Protein AF-A0A444RZ49-F1 (afdb_monomer_lite)

Sequence (185 aa):
MADQPVPEDQKVDKVTRWLPDEVINVDWVPTDVAIPRRHAFRPLRVQTFDTSPKCKMKFSGIVTRSESAVPPDHPVEPCPAPETNDDGAKLLRRINATTFVDYDVLFGSIVDDHCEATRDHDTGRELWQTVLSSTKAALAYIGEEGIFSRGAWSGWKFLDWAKELDRDAGMYGLVILGIAGLDGT

Radius of gyration: 20.12 Å; chains: 1; bounding box: 55×50×52 Å

InterPro domains:
  IPR012341 Six-hairpin glycosidase-like superfamily [G3DSA:1.50.10.10] (65-178)
  IPR049164 Glycosyl hydrolase family 78 alpha-rhamnosidase, N-terminal domain [PF21104] (17-64)

Secondary structure (DSSP, 8-state):
-PPPPPPGGG---GGGGTS--------SSS------S---------------TT--------------SS-TTS-PPPP-------HHHHHHHHH-TT--HHHHHHHHHHHHHHHHHH--HHHHHHHHHHHHHHHHHHHTTB-TTS-B-TTS--PPP-S-S-TT---HHHHHHHHHHHHHTT---

Structure (mmCIF, N/CA/C/O backbone):
data_AF-A0A444RZ49-F1
#
_entry.id   AF-A0A444RZ49-F1
#
loop_
_atom_site.group_PDB
_atom_site.id
_atom_site.type_symbol
_atom_site.label_atom_id
_atom_site.label_alt_id
_atom_site.label_comp_id
_atom_site.label_asym_id
_atom_site.label_entity_id
_atom_site.label_seq_id
_atom_site.pdbx_PDB_ins_code
_atom_site.Cartn_x
_atom_site.Cartn_y
_atom_site.Cartn_z
_atom_site.occupancy
_atom_site.B_iso_or_equiv
_atom_site.auth_seq_id
_atom_site.auth_comp_id
_atom_site.auth_asym_id
_atom_site.auth_atom_id
_atom_site.pdbx_PDB_model_num
ATOM 1 N N . MET A 1 1 ? -29.041 -34.909 -9.040 1.00 35.41 1 MET A N 1
ATOM 2 C CA . MET A 1 1 ? -28.963 -34.578 -7.603 1.00 35.41 1 MET A CA 1
ATOM 3 C C . MET A 1 1 ? -28.620 -33.103 -7.550 1.00 35.41 1 MET A C 1
ATOM 5 O O . MET A 1 1 ? -27.563 -32.754 -8.051 1.00 35.41 1 MET A O 1
ATOM 9 N N . ALA A 1 2 ? -29.566 -32.247 -7.159 1.00 34.88 2 ALA A N 1
ATOM 10 C CA . ALA A 1 2 ? -29.339 -30.804 -7.132 1.00 34.88 2 ALA A CA 1
ATOM 11 C C . ALA A 1 2 ? -28.335 -30.480 -6.021 1.00 34.88 2 ALA A C 1
ATOM 13 O O . ALA A 1 2 ? -28.505 -30.948 -4.895 1.00 34.88 2 ALA A O 1
ATOM 14 N N . ASP A 1 3 ? -27.293 -29.738 -6.379 1.00 42.69 3 ASP A N 1
ATOM 15 C CA . ASP A 1 3 ? -26.268 -29.252 -5.463 1.00 42.69 3 ASP A CA 1
ATOM 16 C C . ASP A 1 3 ? -26.945 -28.321 -4.447 1.00 42.69 3 ASP A C 1
ATOM 18 O O . ASP A 1 3 ? -27.618 -27.358 -4.824 1.00 42.69 3 ASP A O 1
ATOM 22 N N . GLN A 1 4 ? -26.880 -28.670 -3.164 1.00 40.47 4 GLN A N 1
ATOM 23 C CA . GLN A 1 4 ? -27.448 -27.846 -2.098 1.00 40.47 4 GLN A CA 1
ATOM 24 C C . GLN A 1 4 ? -26.550 -26.611 -1.913 1.00 40.47 4 GLN A C 1
ATOM 26 O O . GLN A 1 4 ? -25.327 -26.759 -1.917 1.00 40.47 4 GLN A O 1
ATOM 31 N N . PRO A 1 5 ? -27.110 -25.400 -1.742 1.00 47.22 5 PRO A N 1
ATOM 32 C CA . PRO A 1 5 ? -26.301 -24.214 -1.492 1.00 47.22 5 PRO A CA 1
ATOM 33 C C . PRO A 1 5 ? -25.535 -24.367 -0.171 1.00 47.22 5 PRO A C 1
ATOM 35 O O . PRO A 1 5 ? -26.098 -24.770 0.846 1.00 47.22 5 PRO A O 1
ATOM 38 N N . VAL A 1 6 ? -24.238 -24.058 -0.206 1.00 49.84 6 VAL A N 1
ATOM 39 C CA . VAL A 1 6 ? -23.352 -24.111 0.963 1.00 49.84 6 VAL A CA 1
ATOM 40 C C . VAL A 1 6 ? -23.828 -23.091 2.016 1.00 49.84 6 VAL A C 1
ATOM 42 O O . VAL A 1 6 ? -24.109 -21.948 1.638 1.00 49.84 6 VAL A O 1
ATOM 45 N N . PRO A 1 7 ? -23.918 -23.474 3.306 1.00 43.19 7 PRO A N 1
ATOM 46 C CA . PRO A 1 7 ? -24.292 -22.585 4.408 1.00 43.19 7 PRO A CA 1
ATOM 47 C C . PRO A 1 7 ? -23.442 -21.305 4.473 1.00 43.19 7 PRO A C 1
ATOM 49 O O . PRO A 1 7 ? -22.248 -21.314 4.169 1.00 43.19 7 PRO A O 1
ATOM 52 N N . GLU A 1 8 ? -24.066 -20.187 4.845 1.00 48.19 8 GLU A N 1
ATOM 53 C CA . GLU A 1 8 ? -23.482 -18.836 4.805 1.00 48.19 8 GLU A CA 1
ATOM 54 C C . GLU A 1 8 ? -22.283 -18.661 5.756 1.00 48.19 8 GLU A C 1
ATOM 56 O O . GLU A 1 8 ? -21.346 -17.933 5.445 1.00 48.19 8 GLU A O 1
ATOM 61 N N . ASP A 1 9 ? -22.259 -19.424 6.847 1.00 43.94 9 ASP A N 1
ATOM 62 C CA . ASP A 1 9 ? -21.173 -19.555 7.827 1.00 43.94 9 ASP A CA 1
ATOM 63 C C . ASP A 1 9 ? -19.972 -20.373 7.319 1.00 43.94 9 ASP A C 1
ATOM 65 O O . ASP A 1 9 ? -18.889 -20.329 7.905 1.00 43.94 9 ASP A O 1
ATOM 69 N N . GLN A 1 10 ? -20.146 -21.107 6.217 1.00 39.94 10 GLN A N 1
ATOM 70 C CA . GLN A 1 10 ? -19.125 -21.960 5.607 1.00 39.94 10 GLN A CA 1
ATOM 71 C C . GLN A 1 10 ? -18.593 -21.406 4.279 1.00 39.94 10 GLN A C 1
ATOM 73 O O . GLN A 1 10 ? -17.711 -22.011 3.655 1.00 39.94 10 GLN A O 1
ATOM 78 N N . LYS A 1 11 ? -19.048 -20.213 3.869 1.00 42.38 11 LYS A N 1
ATOM 79 C CA . LYS A 1 11 ? -18.301 -19.373 2.933 1.00 42.38 11 LYS A CA 1
ATOM 80 C C . LYS A 1 11 ? -17.038 -18.906 3.652 1.00 42.38 11 LYS A C 1
ATOM 82 O O . LYS A 1 11 ? -16.981 -17.812 4.196 1.00 42.38 11 LYS A O 1
ATOM 87 N N . VAL A 1 12 ? -16.007 -19.751 3.664 1.00 43.25 12 VAL A N 1
ATOM 88 C CA . VAL A 1 12 ? -14.642 -19.266 3.873 1.00 43.25 12 VAL A CA 1
ATOM 89 C C . VAL A 1 12 ? -14.404 -18.293 2.737 1.00 43.25 12 VAL A C 1
ATOM 91 O O . VAL A 1 12 ? -14.215 -18.687 1.582 1.00 43.25 12 VAL A O 1
ATOM 94 N N . ASP A 1 13 ? -14.556 -17.024 3.070 1.00 45.03 13 ASP A N 1
ATOM 95 C CA . ASP A 1 13 ? -14.628 -15.948 2.117 1.00 45.03 13 ASP A CA 1
ATOM 96 C C . ASP A 1 13 ? -13.311 -15.951 1.344 1.00 45.03 13 ASP A C 1
ATOM 98 O O . ASP A 1 13 ? -12.237 -15.695 1.902 1.00 45.03 13 ASP A O 1
ATOM 102 N N . LYS A 1 14 ? -13.365 -16.301 0.050 1.00 40.19 14 LYS A N 1
ATOM 103 C CA . LYS A 1 14 ? -12.188 -16.296 -0.844 1.00 40.19 14 LYS A CA 1
ATOM 104 C C . LYS A 1 14 ? -11.482 -14.923 -0.836 1.00 40.19 14 LYS A C 1
ATOM 106 O O . LYS A 1 14 ? -10.315 -14.825 -1.210 1.00 40.19 14 LYS A O 1
ATOM 111 N N . VAL A 1 15 ? -12.201 -13.907 -0.352 1.00 44.72 15 VAL A N 1
ATOM 112 C CA . VAL A 1 15 ? -11.831 -12.542 0.034 1.00 44.72 15 VAL A CA 1
ATOM 113 C C . VAL A 1 15 ? -10.585 -12.461 0.932 1.00 44.72 15 VAL A C 1
ATOM 115 O O . VAL A 1 15 ? -9.667 -11.696 0.638 1.00 44.72 15 VAL A O 1
ATOM 118 N N . THR A 1 16 ? -10.482 -13.302 1.966 1.00 49.12 16 THR A N 1
ATOM 119 C CA . THR A 1 16 ? -9.465 -13.180 3.041 1.00 49.12 16 THR A CA 1
ATOM 120 C C . THR A 1 16 ? -8.023 -13.491 2.615 1.00 49.12 16 THR A C 1
ATOM 122 O O . THR A 1 16 ? -7.077 -13.270 3.378 1.00 49.12 16 THR A O 1
ATOM 125 N N . ARG A 1 17 ? -7.816 -14.010 1.396 1.00 51.81 17 ARG A N 1
ATOM 126 C CA . ARG A 1 17 ? -6.470 -14.267 0.856 1.00 51.81 17 ARG A CA 1
ATOM 127 C C . ARG A 1 17 ? -5.814 -13.008 0.285 1.00 51.81 17 ARG A C 1
ATOM 129 O O . ARG A 1 17 ? -4.590 -12.909 0.337 1.00 51.81 17 ARG A O 1
ATOM 136 N N . TRP A 1 18 ? -6.612 -12.094 -0.265 1.00 55.78 18 TRP A N 1
ATOM 137 C CA . TRP A 1 18 ? -6.133 -10.918 -0.999 1.00 55.78 18 TRP A CA 1
ATOM 138 C C . TRP A 1 18 ? -5.941 -9.714 -0.078 1.00 55.78 18 TRP A C 1
ATOM 140 O O . TRP A 1 18 ? -4.913 -9.040 -0.151 1.00 55.78 18 TRP A O 1
ATOM 150 N N . LEU A 1 19 ? -6.896 -9.512 0.833 1.00 71.06 19 LEU A N 1
ATOM 151 C CA . LEU A 1 19 ? -6.883 -8.483 1.866 1.00 71.06 19 LEU A CA 1
ATOM 152 C C . LEU A 1 19 ? -7.164 -9.164 3.211 1.00 71.06 19 LEU A C 1
ATOM 154 O O . LEU A 1 19 ? -8.306 -9.527 3.488 1.00 71.06 19 LEU A O 1
ATOM 158 N N . PRO A 1 20 ? -6.131 -9.438 4.022 1.00 72.75 20 PRO A N 1
ATOM 159 C CA . PRO A 1 20 ? -6.340 -10.043 5.327 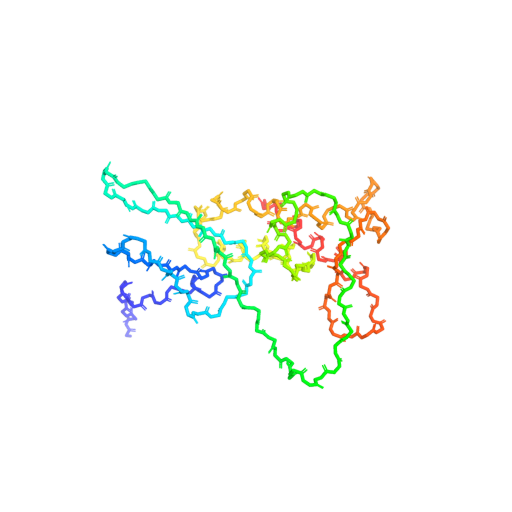1.00 72.75 20 PRO A CA 1
ATOM 160 C C . PRO A 1 20 ? -6.977 -9.016 6.270 1.00 72.75 20 PRO A C 1
ATOM 162 O O . PRO A 1 20 ? -6.347 -8.011 6.590 1.00 72.75 20 PRO A O 1
ATOM 165 N N . ASP A 1 21 ? -8.198 -9.300 6.714 1.00 77.00 21 ASP A N 1
ATOM 166 C CA . ASP A 1 21 ? -8.923 -8.533 7.728 1.00 77.00 21 ASP A CA 1
ATOM 167 C C . ASP A 1 21 ? -8.928 -9.289 9.068 1.00 77.00 21 ASP A C 1
ATOM 169 O O . ASP A 1 21 ? -9.006 -10.523 9.093 1.00 77.00 21 ASP A O 1
ATOM 173 N N . GLU A 1 22 ? -8.802 -8.562 10.178 1.00 79.12 22 GLU A N 1
ATOM 174 C CA . GLU A 1 22 ? -8.762 -9.127 11.529 1.00 79.12 22 GLU A CA 1
ATOM 175 C C . GLU A 1 22 ? -9.376 -8.164 12.553 1.00 79.12 22 GLU A C 1
ATOM 177 O O . GLU A 1 22 ? -8.950 -7.016 12.699 1.00 79.12 22 GLU A O 1
ATOM 182 N N . VAL A 1 23 ? -10.354 -8.661 13.316 1.00 85.06 23 VAL A N 1
ATOM 183 C CA . VAL A 1 23 ? -11.006 -7.917 14.401 1.00 85.06 23 VAL A CA 1
ATOM 184 C C . VAL A 1 23 ? -10.461 -8.393 15.744 1.00 85.06 23 VAL A C 1
ATOM 186 O O . VAL A 1 23 ? -10.572 -9.570 16.087 1.00 85.06 23 VAL A O 1
ATOM 189 N N . ILE A 1 24 ? -9.910 -7.465 16.530 1.00 86.31 24 ILE A N 1
ATOM 190 C CA . ILE A 1 24 ? -9.364 -7.741 17.863 1.00 86.31 24 ILE A CA 1
ATOM 191 C C . ILE A 1 24 ? -10.182 -6.987 18.909 1.00 86.31 24 ILE A C 1
ATOM 193 O O . ILE A 1 24 ? -10.254 -5.758 18.888 1.00 86.31 24 ILE A O 1
ATOM 197 N N . ASN A 1 25 ? -10.755 -7.728 19.858 1.00 89.06 25 ASN A N 1
ATOM 198 C CA . ASN A 1 25 ? -11.446 -7.156 21.010 1.00 89.06 25 ASN A CA 1
ATOM 199 C C . ASN A 1 25 ? -10.455 -6.923 22.154 1.00 89.06 25 ASN A C 1
ATOM 201 O O . ASN A 1 25 ? -9.698 -7.822 22.524 1.00 89.06 25 ASN A O 1
ATOM 205 N N . VAL A 1 26 ? -10.462 -5.712 22.712 1.00 86.69 26 VAL A N 1
ATOM 206 C CA . VAL A 1 26 ? -9.565 -5.303 23.799 1.00 86.69 26 VAL A CA 1
ATOM 207 C C . VAL A 1 26 ? -10.400 -4.903 25.008 1.00 86.69 26 VAL A C 1
ATOM 209 O O . VAL A 1 26 ? -11.016 -3.840 25.019 1.00 86.69 26 VAL A O 1
ATOM 212 N N . ASP A 1 27 ? -10.387 -5.745 26.038 1.00 86.19 27 ASP A N 1
ATOM 213 C CA . ASP A 1 27 ? -11.175 -5.519 27.257 1.00 86.19 27 ASP A CA 1
ATOM 214 C C . ASP A 1 27 ? -10.476 -4.588 28.259 1.00 86.19 27 ASP A C 1
ATOM 216 O O . ASP A 1 27 ? -11.125 -3.902 29.050 1.00 86.19 27 ASP A O 1
ATOM 220 N N . TRP A 1 28 ? -9.140 -4.547 28.230 1.00 83.38 28 TRP A N 1
ATOM 221 C CA . TRP A 1 28 ? -8.322 -3.829 29.206 1.00 83.38 28 TRP A CA 1
ATOM 222 C C . TRP A 1 28 ? -7.364 -2.868 28.504 1.00 83.38 28 TRP A C 1
ATOM 224 O O . TRP A 1 28 ? -6.724 -3.216 27.518 1.00 83.38 28 TRP A O 1
ATOM 234 N N . VAL A 1 29 ? -7.251 -1.643 29.022 1.00 83.06 29 VAL A N 1
ATOM 235 C CA . VAL A 1 29 ? -6.338 -0.613 28.506 1.00 83.06 29 VAL A CA 1
ATOM 236 C C . VAL A 1 29 ? -5.528 0.013 29.650 1.00 83.06 29 VAL A C 1
ATOM 238 O O . VAL A 1 29 ? -6.090 0.224 30.728 1.00 83.06 29 VAL A O 1
ATOM 241 N N . PRO A 1 30 ? -4.239 0.362 29.446 1.00 87.69 30 PRO A N 1
ATOM 242 C CA . PRO A 1 30 ? -3.426 0.131 28.244 1.00 87.69 30 PRO A CA 1
ATOM 243 C C . PRO A 1 30 ? -3.037 -1.349 28.079 1.00 87.69 30 PRO A C 1
ATOM 245 O O . PRO A 1 30 ? -2.853 -2.061 29.062 1.00 87.69 30 PRO A O 1
ATOM 248 N N . THR A 1 31 ? -2.926 -1.823 26.837 1.00 87.62 31 THR A N 1
ATOM 249 C CA . THR A 1 31 ? -2.500 -3.195 26.507 1.00 87.62 31 THR A CA 1
ATOM 250 C C . THR A 1 31 ? -1.793 -3.206 25.157 1.00 87.62 31 THR A C 1
ATOM 252 O O . THR A 1 31 ? -2.180 -2.469 24.249 1.00 87.62 31 THR A O 1
ATOM 255 N N . ASP A 1 32 ? -0.766 -4.045 25.041 1.00 88.81 32 ASP A N 1
ATOM 256 C CA . ASP A 1 32 ? -0.080 -4.300 23.780 1.00 88.81 32 ASP A CA 1
ATOM 257 C C . ASP A 1 32 ? -0.887 -5.298 22.948 1.00 88.81 32 ASP A C 1
ATOM 259 O O . ASP A 1 32 ? -1.222 -6.391 23.407 1.00 88.81 32 ASP A O 1
ATOM 263 N N . VAL A 1 33 ? -1.193 -4.918 21.709 1.00 86.38 33 VAL A N 1
ATOM 264 C CA . VAL A 1 33 ? -1.919 -5.765 20.760 1.00 86.38 33 VAL A CA 1
ATOM 265 C C . VAL A 1 33 ? -0.924 -6.340 19.762 1.00 86.38 33 VAL A C 1
ATOM 267 O O . VAL A 1 33 ? -0.247 -5.597 19.052 1.00 86.38 33 VAL A O 1
ATOM 270 N N . ALA A 1 34 ? -0.839 -7.668 19.710 1.00 85.75 34 ALA A N 1
ATOM 271 C CA . ALA A 1 34 ? -0.011 -8.388 18.754 1.00 85.75 34 ALA A CA 1
ATOM 272 C C . ALA A 1 34 ? -0.895 -9.076 17.713 1.00 85.75 34 ALA A C 1
ATOM 274 O O . ALA A 1 34 ? -1.823 -9.795 18.070 1.00 85.75 34 ALA A O 1
ATOM 275 N N . ILE A 1 35 ? -0.562 -8.884 16.437 1.00 84.44 35 ILE A N 1
ATOM 276 C CA . ILE A 1 35 ? -1.182 -9.587 15.313 1.00 84.44 35 ILE A CA 1
ATOM 277 C C . ILE A 1 35 ? -0.249 -10.756 14.958 1.00 84.44 35 ILE A C 1
ATOM 279 O O . ILE A 1 35 ? 0.835 -10.517 14.418 1.00 84.44 35 ILE A O 1
ATOM 283 N N . PRO A 1 36 ? -0.579 -12.011 15.327 1.00 76.75 36 PRO A N 1
ATOM 284 C CA . PRO A 1 36 ? 0.356 -13.136 15.232 1.00 76.75 36 PRO A CA 1
ATOM 285 C C . PRO A 1 36 ? 0.528 -13.649 13.799 1.00 76.75 36 PRO A C 1
ATOM 287 O O . PRO A 1 36 ? 1.490 -14.360 13.495 1.00 76.75 36 PRO A O 1
ATOM 290 N N . ARG A 1 37 ? -0.414 -13.323 12.911 1.00 75.69 37 ARG A N 1
ATOM 291 C CA . ARG A 1 37 ? -0.373 -13.719 11.509 1.00 75.69 37 ARG A CA 1
ATOM 292 C C . ARG A 1 37 ? 0.716 -12.936 10.767 1.00 75.69 37 ARG A C 1
ATOM 294 O O . ARG A 1 37 ? 0.949 -11.757 11.007 1.00 75.69 37 ARG A O 1
ATOM 301 N N . ARG A 1 38 ? 1.390 -13.597 9.819 1.00 74.56 38 ARG A N 1
ATOM 302 C CA . ARG A 1 38 ? 2.302 -12.923 8.884 1.00 74.56 38 ARG A CA 1
ATOM 303 C C . ARG A 1 38 ? 1.493 -12.192 7.814 1.00 74.56 38 ARG A C 1
ATOM 305 O O . ARG A 1 38 ? 0.686 -12.813 7.123 1.00 74.56 38 ARG A O 1
ATOM 312 N N . HIS A 1 39 ? 1.764 -10.903 7.644 1.00 72.00 39 HIS A N 1
ATOM 313 C CA . HIS A 1 39 ? 1.172 -10.073 6.599 1.00 72.00 39 HIS A CA 1
ATOM 314 C C . HIS A 1 39 ? 2.254 -9.634 5.615 1.00 72.00 39 HIS A C 1
ATOM 316 O O . HIS A 1 39 ? 3.349 -9.245 6.020 1.00 72.00 39 HIS A O 1
ATOM 322 N N . ALA A 1 40 ? 1.945 -9.684 4.318 1.00 62.62 40 ALA A N 1
ATOM 323 C CA . ALA A 1 40 ? 2.720 -8.940 3.336 1.00 62.62 40 ALA A CA 1
ATOM 324 C C . ALA A 1 40 ? 2.440 -7.458 3.602 1.00 62.62 40 ALA A C 1
ATOM 326 O O . ALA A 1 40 ? 1.287 -7.038 3.521 1.00 62.62 40 ALA A O 1
ATOM 327 N N . PHE A 1 41 ? 3.460 -6.704 4.015 1.00 54.75 41 PHE A N 1
ATOM 328 C CA . PHE A 1 41 ? 3.284 -5.323 4.454 1.00 54.75 41 PHE A CA 1
ATOM 329 C C . PHE A 1 41 ? 2.869 -4.456 3.262 1.00 54.75 41 PHE A C 1
ATOM 331 O O . PHE A 1 41 ? 3.681 -4.094 2.419 1.00 54.75 41 PHE A O 1
ATOM 338 N N . ARG A 1 42 ? 1.568 -4.202 3.172 1.00 64.75 42 ARG A N 1
ATOM 339 C CA . ARG A 1 42 ? 0.912 -3.256 2.268 1.00 64.75 42 ARG A CA 1
ATOM 340 C C . ARG A 1 42 ? -0.055 -2.416 3.126 1.00 64.75 42 ARG A C 1
ATOM 342 O O . ARG A 1 42 ? -0.003 -2.570 4.349 1.00 64.75 42 ARG A O 1
ATOM 349 N N . PRO A 1 43 ? -0.865 -1.487 2.586 1.00 64.56 43 PRO A N 1
ATOM 350 C CA . PRO A 1 43 ? -1.450 -0.430 3.405 1.00 64.56 43 PRO A CA 1
ATOM 351 C C . PRO A 1 43 ? -2.264 -1.014 4.569 1.00 64.56 43 PRO A C 1
ATOM 353 O O . PRO A 1 43 ? -3.214 -1.765 4.364 1.00 64.56 43 PRO A O 1
ATOM 356 N N . LEU A 1 44 ? -1.857 -0.680 5.799 1.00 72.31 44 LEU A N 1
ATOM 357 C CA . LEU A 1 44 ? -2.541 -1.083 7.023 1.00 72.31 44 LEU A CA 1
ATOM 358 C C . LEU A 1 44 ? -3.620 -0.053 7.340 1.00 72.31 44 LEU A C 1
ATOM 360 O O . LEU A 1 44 ? -3.318 1.122 7.564 1.00 72.31 44 LEU A O 1
ATOM 364 N N . ARG A 1 45 ? -4.866 -0.508 7.431 1.00 74.75 45 ARG A N 1
ATOM 365 C CA . ARG A 1 45 ? -5.966 0.285 7.967 1.00 74.75 45 ARG A CA 1
ATOM 366 C C . ARG A 1 45 ? -6.340 -0.240 9.344 1.00 74.75 45 ARG A C 1
ATOM 368 O O . ARG A 1 45 ? -6.571 -1.428 9.516 1.00 74.75 45 ARG A O 1
ATOM 375 N N . VAL A 1 46 ? -6.426 0.666 10.313 1.00 79.62 46 VAL A N 1
ATOM 376 C CA . VAL A 1 46 ? -6.936 0.367 11.653 1.00 79.62 46 VAL A CA 1
ATOM 377 C C . VAL A 1 46 ? -8.237 1.130 11.828 1.00 79.62 46 VAL A C 1
ATOM 379 O O . VAL A 1 46 ? -8.256 2.355 11.698 1.00 79.62 46 VAL A O 1
ATOM 382 N N . GLN A 1 47 ? -9.318 0.409 12.108 1.00 77.38 47 GLN A N 1
ATOM 383 C CA . GLN A 1 47 ? -10.633 0.987 12.346 1.00 77.38 47 GLN A CA 1
ATOM 384 C C . GLN A 1 47 ? -11.114 0.616 13.743 1.00 77.38 47 GLN A C 1
ATOM 386 O O . GLN A 1 47 ? -11.049 -0.536 14.159 1.00 77.38 47 GLN A O 1
ATOM 391 N N . THR A 1 48 ? -11.603 1.612 14.473 1.00 82.69 48 THR A N 1
ATOM 392 C CA . THR A 1 48 ? -12.241 1.399 15.769 1.00 82.69 48 THR A CA 1
ATOM 393 C C . THR A 1 48 ? -13.744 1.260 15.554 1.00 82.69 48 THR A C 1
ATOM 395 O O . THR A 1 48 ? -14.377 2.203 15.085 1.00 82.69 48 THR A O 1
ATOM 398 N N . PHE A 1 49 ? -14.302 0.094 15.878 1.00 82.62 49 PHE A N 1
ATOM 399 C CA . PHE A 1 49 ? -15.735 -0.177 15.721 1.00 82.62 49 PHE A CA 1
ATOM 400 C C . PHE A 1 49 ? -16.569 0.370 16.879 1.00 82.62 49 PHE A C 1
ATOM 402 O O . PHE A 1 49 ? -17.614 0.971 16.646 1.00 82.62 49 PHE A O 1
ATOM 409 N N . ASP A 1 50 ? -16.099 0.193 18.114 1.00 78.75 50 ASP A N 1
ATOM 410 C CA . ASP A 1 50 ? -16.779 0.693 19.303 1.00 78.75 50 ASP A CA 1
ATOM 411 C C . ASP A 1 50 ? -15.770 1.053 20.401 1.00 78.75 50 ASP A C 1
ATOM 413 O O . ASP A 1 50 ? -14.688 0.468 20.504 1.00 78.75 50 ASP A O 1
ATOM 417 N N . THR A 1 51 ? -16.124 2.043 21.214 1.00 83.31 51 THR A N 1
ATOM 418 C CA . THR A 1 51 ? -15.353 2.467 22.384 1.00 83.31 51 THR A CA 1
ATOM 419 C C . THR A 1 51 ? -16.300 2.864 23.499 1.00 83.31 51 THR A C 1
ATOM 421 O O . THR A 1 51 ? -17.315 3.514 23.261 1.00 83.31 51 THR A O 1
ATOM 424 N N . SER A 1 52 ? -15.919 2.580 24.745 1.00 80.06 52 SER A N 1
ATOM 425 C CA . SER A 1 52 ? -16.622 3.141 25.901 1.00 80.06 52 SER A CA 1
ATOM 426 C C . SER A 1 52 ? -16.721 4.674 25.783 1.00 80.06 52 SER A C 1
ATOM 428 O O . SER A 1 52 ? -15.700 5.311 25.513 1.00 80.06 52 SER A O 1
ATOM 430 N N . PRO A 1 53 ? -17.874 5.306 26.092 1.00 76.12 53 PRO A N 1
ATOM 431 C CA . PRO A 1 53 ? -18.058 6.761 25.986 1.00 76.12 53 PRO A CA 1
ATOM 432 C C . PRO A 1 53 ? -17.051 7.604 26.785 1.00 76.12 53 PRO A C 1
ATOM 434 O O . PRO A 1 53 ? -16.918 8.807 26.565 1.00 76.12 53 PRO A O 1
ATOM 437 N N . LYS A 1 54 ? -16.361 6.989 27.754 1.00 78.12 54 LYS A N 1
ATOM 438 C CA . LYS A 1 54 ? -15.349 7.635 28.602 1.00 78.12 54 LYS A CA 1
ATOM 439 C C . LYS A 1 54 ? -13.914 7.402 28.122 1.00 78.12 54 LYS A C 1
ATOM 441 O O . LYS A 1 54 ? -12.997 8.005 28.676 1.00 78.12 54 LYS A O 1
ATOM 446 N N . CYS A 1 55 ? -13.702 6.533 27.137 1.00 71.06 55 CYS A N 1
ATOM 447 C CA . CYS A 1 55 ? -12.381 6.143 26.668 1.00 71.06 55 CYS A CA 1
ATOM 448 C C . CYS A 1 55 ? -12.073 6.814 25.326 1.00 71.06 55 CYS A C 1
ATOM 450 O O . CYS A 1 55 ? -12.812 6.664 24.360 1.00 71.06 55 CYS A O 1
ATOM 452 N N . LYS A 1 56 ? -10.958 7.546 25.258 1.00 75.00 56 LYS A N 1
ATOM 453 C CA . LYS A 1 56 ? -10.380 8.008 23.992 1.00 75.00 56 LYS A CA 1
ATOM 454 C C . LYS A 1 56 ? -9.188 7.114 23.679 1.00 75.00 56 LYS A C 1
ATOM 456 O O . LYS A 1 56 ? -8.230 7.096 24.450 1.00 75.00 56 LYS A O 1
ATOM 461 N N . MET A 1 57 ? -9.252 6.371 22.578 1.00 77.75 57 MET A N 1
ATOM 462 C CA . MET A 1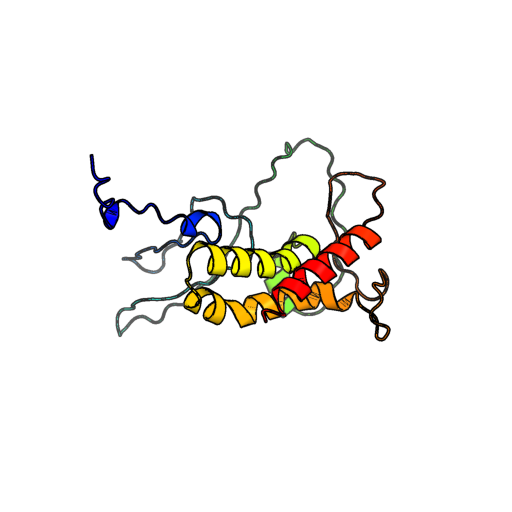 57 ? -8.154 5.499 22.166 1.00 77.75 57 MET A CA 1
ATOM 463 C C . MET A 1 57 ? -7.038 6.305 21.501 1.00 77.75 57 MET A C 1
ATOM 465 O O . MET A 1 57 ? -7.281 7.225 20.719 1.00 77.75 57 MET A O 1
ATOM 469 N N . LYS A 1 58 ? -5.796 5.934 21.805 1.00 83.25 58 LYS A N 1
ATOM 470 C CA . LYS A 1 58 ? -4.602 6.405 21.109 1.00 83.25 58 LYS A CA 1
ATOM 471 C C . LYS A 1 58 ? -3.699 5.206 20.879 1.00 83.25 58 LYS A C 1
ATOM 473 O O . LYS A 1 58 ? -3.386 4.487 21.822 1.00 83.25 58 LYS A O 1
ATOM 478 N N . PHE A 1 59 ? -3.244 5.039 19.646 1.00 83.31 59 PHE A N 1
ATOM 479 C CA . PHE A 1 59 ? -2.218 4.061 19.317 1.00 83.31 59 PHE A CA 1
ATOM 480 C C . PHE A 1 59 ? -0.838 4.691 19.512 1.00 83.31 59 PHE A C 1
ATOM 482 O O . PHE A 1 59 ? -0.594 5.838 19.127 1.00 83.31 59 PHE A O 1
ATOM 489 N N . SER A 1 60 ? 0.074 3.952 20.131 1.00 79.25 60 SER A N 1
ATOM 490 C CA . SER A 1 60 ? 1.465 4.362 20.312 1.00 79.25 60 SER A CA 1
ATOM 491 C C . SER A 1 60 ? 2.372 3.148 20.240 1.00 79.25 60 SER A C 1
ATOM 493 O O . SER A 1 60 ? 1.963 2.067 20.641 1.00 79.25 60 SER A O 1
ATOM 495 N N . GLY A 1 61 ? 3.603 3.331 19.759 1.00 79.00 61 GLY A N 1
ATOM 496 C CA . GLY A 1 61 ? 4.581 2.242 19.724 1.00 79.00 61 GLY A CA 1
ATOM 497 C C . GLY A 1 61 ? 4.258 1.147 18.707 1.00 79.00 61 GLY A C 1
ATOM 498 O O . GLY A 1 61 ? 4.625 0.002 18.929 1.00 79.00 61 GLY A O 1
ATOM 499 N N . ILE A 1 62 ? 3.590 1.483 17.596 1.00 81.62 62 ILE A N 1
ATOM 500 C CA . ILE A 1 62 ? 3.350 0.525 16.510 1.00 81.62 62 ILE A CA 1
ATOM 501 C C . ILE A 1 62 ? 4.706 0.072 15.960 1.00 81.62 62 ILE A C 1
ATOM 503 O O . ILE A 1 62 ? 5.506 0.890 15.495 1.00 81.62 62 ILE A O 1
ATOM 507 N N . VAL A 1 63 ? 4.959 -1.232 16.042 1.00 77.12 63 VAL A N 1
ATOM 508 C CA . VAL A 1 63 ? 6.181 -1.880 15.567 1.00 77.12 63 VAL A CA 1
ATOM 509 C C . VAL A 1 63 ? 5.829 -3.065 14.688 1.00 77.12 63 VAL A C 1
ATOM 511 O O . VAL A 1 63 ? 4.796 -3.708 14.861 1.00 77.12 63 VAL A O 1
ATOM 514 N N . THR A 1 64 ? 6.709 -3.360 13.744 1.00 73.31 64 THR A N 1
ATOM 515 C CA . THR A 1 64 ? 6.549 -4.454 12.794 1.00 73.31 64 THR A CA 1
ATOM 516 C C . THR A 1 64 ? 7.797 -5.318 12.861 1.00 73.31 64 THR A C 1
ATOM 518 O O . THR A 1 64 ? 8.913 -4.817 13.025 1.00 73.31 64 THR A O 1
ATOM 521 N N . ARG A 1 65 ? 7.619 -6.638 12.789 1.00 72.38 65 ARG A N 1
ATOM 522 C CA . ARG A 1 65 ? 8.736 -7.575 12.680 1.00 72.38 65 ARG A CA 1
ATOM 523 C C . ARG A 1 65 ? 8.836 -8.015 11.228 1.00 72.38 65 ARG A C 1
ATOM 525 O O . ARG A 1 65 ? 7.937 -8.684 10.730 1.00 72.38 65 ARG A O 1
ATOM 532 N N . SER A 1 66 ? 9.917 -7.620 10.564 1.00 67.88 66 SER A N 1
ATOM 533 C CA . SER A 1 66 ? 10.246 -8.156 9.246 1.00 67.88 66 SER A CA 1
ATOM 534 C C . SER A 1 66 ? 10.798 -9.571 9.407 1.00 67.88 66 SER A C 1
ATOM 536 O O . SER A 1 66 ? 11.675 -9.808 10.238 1.00 67.88 66 SER A O 1
ATOM 538 N N . GLU A 1 67 ? 10.266 -10.508 8.631 1.00 65.75 67 GLU A N 1
ATOM 539 C CA . GLU A 1 67 ? 10.694 -11.903 8.601 1.00 65.75 67 GLU A CA 1
ATOM 540 C C . GLU A 1 67 ? 11.281 -12.174 7.214 1.00 65.75 67 GLU A C 1
ATOM 542 O O . GLU A 1 67 ? 10.570 -12.114 6.211 1.00 65.75 67 GLU A O 1
ATOM 547 N N . SER A 1 68 ? 12.583 -12.453 7.152 1.00 62.75 68 SER A N 1
ATOM 548 C CA . SER A 1 68 ? 13.250 -12.826 5.905 1.00 62.75 68 SER A CA 1
ATOM 549 C C . SER A 1 68 ? 13.149 -14.333 5.683 1.00 62.75 68 SER A C 1
ATOM 551 O O . SER A 1 68 ? 13.300 -15.118 6.617 1.00 62.75 68 SER A O 1
ATOM 553 N N . ALA A 1 69 ? 12.933 -14.749 4.435 1.00 61.19 69 ALA A N 1
ATOM 554 C CA . ALA A 1 69 ? 13.094 -16.149 4.039 1.00 61.19 69 ALA A CA 1
ATOM 555 C C . ALA A 1 69 ? 14.579 -16.561 3.940 1.00 61.19 69 ALA A C 1
ATOM 557 O O . ALA A 1 69 ? 14.885 -17.745 3.809 1.00 61.19 69 ALA A O 1
ATOM 558 N N . VAL A 1 70 ? 15.496 -15.589 3.989 1.00 60.12 70 VAL A N 1
ATOM 559 C CA . VAL A 1 70 ? 16.944 -15.790 3.904 1.00 60.12 70 VAL A CA 1
ATOM 560 C C . VAL A 1 70 ? 17.527 -15.989 5.315 1.00 60.12 70 VAL A C 1
ATOM 562 O O . VAL A 1 70 ? 17.206 -15.194 6.202 1.00 60.12 70 VAL A O 1
ATOM 565 N N . PRO A 1 71 ? 18.390 -17.004 5.539 1.00 64.94 71 PRO A N 1
ATOM 566 C CA . PRO A 1 71 ? 19.069 -17.211 6.819 1.00 64.94 71 PRO A CA 1
ATOM 567 C C . PRO A 1 71 ? 19.877 -15.978 7.270 1.00 64.94 71 PRO A C 1
ATOM 569 O O . PRO A 1 71 ? 20.455 -15.301 6.415 1.00 64.94 71 PRO A O 1
ATOM 572 N N . PRO A 1 72 ? 19.970 -15.695 8.586 1.00 59.78 72 PRO A N 1
ATOM 573 C CA . PRO A 1 72 ? 20.668 -14.515 9.128 1.00 59.78 72 PRO A CA 1
ATOM 574 C C . PRO A 1 72 ? 22.139 -14.385 8.705 1.00 59.78 72 PRO A C 1
ATOM 576 O O . PRO A 1 72 ? 22.711 -13.300 8.700 1.00 59.78 72 PRO A O 1
ATOM 579 N N . ASP A 1 73 ? 22.745 -15.518 8.395 1.00 73.44 73 ASP A N 1
ATOM 580 C CA . ASP A 1 73 ? 24.145 -15.752 8.079 1.00 73.44 73 ASP A CA 1
ATOM 581 C C . ASP A 1 73 ? 24.438 -15.670 6.570 1.00 73.44 73 ASP A C 1
ATOM 583 O O . ASP A 1 73 ? 25.592 -15.782 6.148 1.00 73.44 73 ASP A O 1
ATOM 587 N N . HIS A 1 74 ? 23.420 -15.409 5.742 1.00 62.78 74 HIS A N 1
ATOM 588 C CA . HIS A 1 74 ? 23.631 -15.112 4.332 1.00 62.78 74 HIS A CA 1
ATOM 589 C C . HIS A 1 74 ? 24.096 -13.657 4.149 1.00 62.78 74 HIS A C 1
ATOM 591 O O . HIS A 1 74 ? 23.445 -12.742 4.659 1.00 62.78 74 HIS A O 1
ATOM 597 N N . PRO A 1 75 ? 25.183 -13.398 3.402 1.00 56.06 75 PRO A N 1
ATOM 598 C CA . PRO A 1 75 ? 25.600 -12.037 3.098 1.00 56.06 75 PRO A CA 1
ATOM 599 C C . PRO A 1 75 ? 24.549 -11.358 2.213 1.00 56.06 75 PRO A C 1
ATOM 601 O O . PRO A 1 75 ? 24.417 -11.669 1.030 1.00 56.06 75 PRO A O 1
ATOM 604 N N . VAL A 1 76 ? 23.798 -10.424 2.796 1.00 55.97 76 VAL A N 1
ATOM 605 C CA . VAL A 1 76 ? 22.875 -9.542 2.076 1.00 55.97 76 VAL A CA 1
ATOM 606 C C . VAL A 1 76 ? 23.561 -8.191 1.914 1.00 55.97 76 VAL A C 1
ATOM 608 O O . VAL A 1 76 ? 23.998 -7.592 2.898 1.00 55.97 76 VAL A O 1
ATOM 611 N N . GLU A 1 77 ? 23.676 -7.707 0.679 1.00 50.75 77 GLU A N 1
ATOM 612 C CA . GLU A 1 77 ? 24.105 -6.329 0.447 1.00 50.75 77 GLU A CA 1
ATOM 613 C C . GLU A 1 77 ? 23.069 -5.371 1.068 1.00 50.75 77 GLU A C 1
ATOM 615 O O . GLU A 1 77 ? 21.868 -5.540 0.827 1.00 50.75 77 GLU A O 1
ATOM 620 N N . PRO A 1 78 ? 23.482 -4.386 1.889 1.00 49.97 78 PRO A N 1
ATOM 621 C CA . PRO A 1 78 ? 22.554 -3.433 2.480 1.00 49.97 78 PRO A CA 1
ATOM 622 C C . PRO A 1 78 ? 21.791 -2.694 1.385 1.00 49.97 78 PRO A C 1
ATOM 624 O O . PRO A 1 78 ? 22.397 -2.162 0.456 1.00 49.97 78 PRO A O 1
ATOM 627 N N . CYS A 1 79 ? 20.468 -2.603 1.520 1.00 44.94 79 CYS A N 1
ATOM 628 C CA . CYS A 1 79 ? 19.699 -1.703 0.676 1.00 44.94 79 CYS A CA 1
ATOM 629 C C . CYS A 1 79 ? 20.242 -0.276 0.826 1.00 44.94 79 CYS A C 1
ATOM 631 O O . CYS A 1 79 ? 20.244 0.238 1.952 1.00 44.94 79 CYS A O 1
ATOM 633 N N . PRO A 1 80 ? 20.615 0.417 -0.262 1.00 46.28 80 PRO A N 1
ATOM 634 C CA . PRO A 1 80 ? 20.850 1.848 -0.190 1.00 46.28 80 PRO A CA 1
ATOM 635 C C . PRO A 1 80 ? 19.527 2.533 0.168 1.00 46.28 80 PRO A C 1
ATOM 637 O O . PRO A 1 80 ? 18.570 2.513 -0.602 1.00 46.28 80 PRO A O 1
ATOM 640 N N . ALA A 1 81 ? 19.432 3.094 1.372 1.00 43.09 81 ALA A N 1
ATOM 641 C CA . ALA A 1 81 ? 18.273 3.884 1.753 1.00 43.09 81 ALA A CA 1
ATOM 642 C C . ALA A 1 81 ? 18.427 5.290 1.152 1.00 43.09 81 ALA A C 1
ATOM 644 O O . ALA A 1 81 ? 19.430 5.942 1.452 1.00 43.09 81 ALA A O 1
ATOM 645 N N . PRO A 1 82 ? 17.472 5.793 0.350 1.00 43.22 82 PRO A N 1
ATOM 646 C CA . PRO A 1 82 ? 17.528 7.175 -0.104 1.00 43.22 82 PRO A CA 1
ATOM 647 C C . PRO A 1 82 ? 17.478 8.119 1.108 1.00 43.22 82 PRO A C 1
ATOM 649 O O . PRO A 1 82 ? 16.677 7.942 2.034 1.00 43.22 82 PRO A O 1
ATOM 652 N N . GLU A 1 83 ? 18.372 9.105 1.139 1.00 44.31 83 GLU A N 1
ATOM 653 C CA . GLU A 1 83 ? 18.390 10.133 2.178 1.00 44.31 83 GLU A CA 1
ATOM 654 C C . GLU A 1 83 ? 17.198 11.081 1.970 1.00 44.31 83 GLU A C 1
ATOM 656 O O . GLU A 1 83 ? 17.135 11.804 0.981 1.00 44.31 83 GLU A O 1
ATOM 661 N N . THR A 1 84 ? 16.223 11.075 2.887 1.00 44.94 84 THR A N 1
ATOM 662 C CA . THR A 1 84 ? 15.065 11.987 2.852 1.00 44.94 84 THR A CA 1
ATOM 663 C C . THR A 1 84 ? 15.000 12.821 4.132 1.00 44.94 84 THR A C 1
ATOM 665 O O . THR A 1 84 ? 15.082 12.273 5.236 1.00 44.94 84 THR A O 1
ATOM 668 N N . ASN A 1 85 ? 14.815 14.139 4.003 1.00 46.88 85 ASN A N 1
ATOM 669 C CA . ASN A 1 85 ? 14.785 15.078 5.134 1.00 46.88 85 ASN A CA 1
ATOM 670 C C . ASN A 1 85 ? 13.427 15.124 5.873 1.00 46.88 85 ASN A C 1
ATOM 672 O O . ASN A 1 85 ? 13.379 15.506 7.036 1.00 46.88 85 ASN A O 1
ATOM 676 N N . ASP A 1 86 ? 12.328 14.675 5.262 1.00 48.25 86 ASP A N 1
ATOM 677 C CA . ASP A 1 86 ? 10.994 14.827 5.856 1.00 48.25 86 ASP A CA 1
ATOM 678 C C . ASP A 1 86 ? 10.716 13.877 7.031 1.00 48.25 86 ASP A C 1
ATOM 680 O O . ASP A 1 86 ? 10.773 12.652 6.908 1.00 48.25 86 ASP A O 1
ATOM 684 N N . ASP A 1 87 ? 10.329 14.438 8.178 1.00 47.78 87 ASP A N 1
ATOM 685 C CA . ASP A 1 87 ? 10.020 13.688 9.404 1.00 47.78 87 ASP A CA 1
ATOM 686 C C . ASP A 1 87 ? 8.765 12.801 9.275 1.00 47.78 87 ASP A C 1
ATOM 688 O O . ASP A 1 87 ? 8.703 11.717 9.861 1.00 47.78 87 ASP A O 1
ATOM 692 N N . GLY A 1 88 ? 7.798 13.195 8.437 1.00 41.53 88 GLY A N 1
ATOM 693 C CA . GLY A 1 88 ? 6.655 12.351 8.059 1.00 41.53 88 GLY A CA 1
ATOM 694 C C . GLY A 1 88 ? 7.065 11.165 7.179 1.00 41.53 88 GLY A C 1
ATOM 695 O O . GLY A 1 88 ? 6.606 10.040 7.391 1.00 41.53 88 GLY A O 1
ATOM 696 N N . ALA A 1 89 ? 8.018 11.386 6.268 1.00 41.88 89 ALA A N 1
ATOM 697 C CA . ALA A 1 89 ? 8.631 10.326 5.475 1.00 41.88 89 ALA A CA 1
ATOM 698 C C . ALA A 1 89 ? 9.486 9.394 6.345 1.00 41.88 89 ALA A C 1
ATOM 700 O O . ALA A 1 89 ? 9.541 8.207 6.055 1.00 41.88 89 ALA A O 1
ATOM 701 N N . LYS A 1 90 ? 10.080 9.866 7.454 1.00 41.00 90 LYS A N 1
ATOM 702 C CA . LYS A 1 90 ? 10.795 9.016 8.432 1.00 41.00 90 LYS A CA 1
ATOM 703 C C . LYS A 1 90 ? 9.863 8.085 9.218 1.00 41.00 90 LYS A C 1
ATOM 705 O O . LYS A 1 90 ? 10.251 6.952 9.508 1.00 41.00 90 LYS A O 1
ATOM 710 N N . LEU A 1 91 ? 8.652 8.533 9.567 1.00 38.47 91 LEU A N 1
ATOM 711 C CA . LEU A 1 91 ? 7.664 7.689 10.254 1.00 38.47 91 LEU A CA 1
ATOM 712 C C . LEU A 1 91 ? 7.081 6.638 9.304 1.00 38.47 91 LEU A C 1
ATOM 714 O O . LEU A 1 91 ? 7.045 5.460 9.660 1.00 38.47 91 LEU A O 1
ATOM 718 N N . LEU A 1 92 ? 6.730 7.045 8.077 1.00 41.09 92 LEU A N 1
ATOM 719 C CA . LEU A 1 92 ? 6.398 6.107 7.006 1.00 41.09 92 LEU A CA 1
ATOM 720 C C . LEU A 1 92 ? 7.577 5.153 6.770 1.00 41.09 92 LEU A C 1
ATOM 722 O O . LEU A 1 92 ? 7.379 3.959 6.853 1.00 41.09 92 LEU A O 1
ATOM 726 N N . ARG A 1 93 ? 8.827 5.618 6.676 1.00 42.72 93 ARG A N 1
ATOM 727 C CA . ARG A 1 93 ? 10.052 4.797 6.527 1.00 42.72 93 ARG A CA 1
ATOM 728 C C . ARG A 1 93 ? 10.281 3.764 7.636 1.00 42.72 93 ARG A C 1
ATOM 730 O O . ARG A 1 93 ? 10.921 2.756 7.366 1.00 42.72 93 ARG A O 1
ATOM 737 N N . ARG A 1 94 ? 9.777 3.963 8.861 1.00 39.72 94 ARG A N 1
ATOM 738 C CA . ARG A 1 94 ? 9.854 2.949 9.938 1.00 39.72 94 ARG A CA 1
ATOM 739 C C . ARG A 1 94 ? 8.819 1.836 9.787 1.00 39.72 94 ARG A C 1
ATOM 741 O O . ARG A 1 94 ? 9.078 0.722 10.225 1.00 39.72 94 ARG A O 1
ATOM 748 N N . ILE A 1 95 ? 7.680 2.139 9.176 1.00 43.78 95 ILE A N 1
ATOM 749 C CA . ILE A 1 95 ? 6.622 1.172 8.854 1.00 43.78 95 ILE A CA 1
ATOM 750 C C . ILE A 1 95 ? 6.861 0.552 7.457 1.00 43.78 95 ILE A C 1
ATOM 752 O O . ILE A 1 95 ? 6.514 -0.598 7.224 1.00 43.78 95 ILE A O 1
ATOM 756 N N . ASN A 1 96 ? 7.549 1.280 6.573 1.00 42.78 96 ASN A N 1
ATOM 757 C CA . ASN A 1 96 ? 7.725 1.032 5.139 1.00 42.78 96 ASN A CA 1
ATOM 758 C C . ASN A 1 96 ? 9.194 0.722 4.772 1.00 42.78 96 ASN A C 1
ATOM 760 O O . ASN A 1 96 ? 9.637 1.002 3.656 1.00 42.78 96 ASN A O 1
ATOM 764 N N . ALA A 1 97 ? 9.986 0.180 5.706 1.00 36.91 97 ALA A N 1
ATOM 765 C CA . ALA A 1 97 ? 11.441 0.028 5.564 1.00 36.91 97 ALA A CA 1
ATOM 766 C C . ALA A 1 97 ? 11.900 -0.939 4.448 1.00 36.91 97 ALA A C 1
ATOM 768 O O . ALA A 1 97 ? 13.096 -1.196 4.316 1.00 36.91 97 ALA A O 1
ATOM 769 N N . THR A 1 98 ? 11.001 -1.476 3.622 1.00 49.62 98 THR A N 1
ATOM 770 C CA . THR A 1 98 ? 11.359 -2.230 2.410 1.00 49.62 98 THR A CA 1
ATOM 771 C C . THR A 1 98 ? 10.225 -2.153 1.388 1.00 49.62 98 THR A C 1
ATOM 773 O O . THR A 1 98 ? 9.594 -3.155 1.069 1.00 49.62 98 THR A O 1
ATOM 776 N N . THR A 1 99 ? 9.900 -0.947 0.926 1.00 57.81 99 THR A N 1
ATOM 777 C CA . THR A 1 99 ? 8.793 -0.778 -0.029 1.00 57.81 99 THR A CA 1
ATOM 778 C C . THR A 1 99 ? 9.347 -0.689 -1.426 1.00 57.81 99 THR A C 1
ATOM 780 O O . THR A 1 99 ? 10.033 0.268 -1.786 1.00 57.81 99 THR A O 1
ATOM 783 N N . PHE A 1 100 ? 9.094 -1.746 -2.177 1.00 72.50 100 PHE A N 1
ATOM 784 C CA . PHE A 1 100 ? 9.463 -1.856 -3.568 1.00 72.50 100 PHE A CA 1
ATOM 785 C C . PHE A 1 100 ? 8.378 -1.187 -4.404 1.00 72.50 100 PHE A C 1
ATOM 787 O O . PHE A 1 100 ? 7.198 -1.513 -4.262 1.00 72.50 100 PHE A O 1
ATOM 794 N N . VAL A 1 101 ? 8.769 -0.244 -5.261 1.00 79.50 101 VAL A N 1
ATOM 795 C CA . VAL A 1 101 ? 7.825 0.526 -6.092 1.00 79.50 101 VAL A CA 1
ATOM 796 C C . VAL A 1 101 ? 6.975 -0.410 -6.960 1.00 79.50 101 VAL A C 1
ATOM 798 O O . VAL A 1 101 ? 5.794 -0.157 -7.187 1.00 79.50 101 VAL A O 1
ATOM 801 N N . ASP A 1 102 ? 7.562 -1.524 -7.395 1.00 80.75 102 ASP A N 1
ATOM 802 C CA . ASP A 1 102 ? 6.896 -2.609 -8.112 1.00 80.75 102 ASP A CA 1
ATOM 803 C C . ASP A 1 102 ? 5.779 -3.283 -7.307 1.00 80.75 102 ASP A C 1
ATOM 805 O O . ASP A 1 102 ? 4.770 -3.674 -7.882 1.00 80.75 102 ASP A O 1
ATOM 809 N N . TYR A 1 103 ? 5.905 -3.403 -5.988 1.00 78.06 103 TYR A N 1
ATOM 810 C CA . TYR A 1 103 ? 4.871 -4.037 -5.165 1.00 78.06 103 TYR A CA 1
ATOM 811 C C . TYR A 1 103 ? 3.724 -3.080 -4.846 1.00 78.06 103 TYR A C 1
ATOM 813 O O . TYR A 1 103 ? 2.580 -3.528 -4.750 1.00 78.06 103 TYR A O 1
ATOM 821 N N . ASP A 1 104 ? 4.023 -1.789 -4.696 1.00 82.00 104 ASP A N 1
ATOM 822 C CA . ASP A 1 104 ? 3.012 -0.758 -4.451 1.00 82.00 104 ASP A CA 1
ATOM 823 C C . ASP A 1 104 ? 2.077 -0.606 -5.650 1.00 82.00 104 ASP A C 1
ATOM 825 O O . ASP A 1 104 ? 0.858 -0.607 -5.484 1.00 82.00 104 ASP A O 1
ATOM 829 N N . VAL A 1 105 ? 2.626 -0.548 -6.867 1.00 84.06 105 VAL A N 1
ATOM 830 C CA . VAL A 1 105 ? 1.815 -0.385 -8.086 1.00 84.06 105 VAL A CA 1
ATOM 831 C C . VAL A 1 105 ? 0.914 -1.595 -8.371 1.00 84.06 105 VAL A C 1
ATOM 833 O O . VAL A 1 105 ? -0.162 -1.443 -8.943 1.00 84.06 105 VAL A O 1
ATOM 836 N N . LEU A 1 106 ? 1.289 -2.786 -7.891 1.00 84.75 106 LEU A N 1
ATOM 837 C CA . LEU A 1 106 ? 0.460 -3.996 -7.964 1.00 84.75 106 LEU A CA 1
ATOM 838 C C . LEU A 1 106 ? -0.733 -3.983 -6.996 1.00 84.75 106 LEU A C 1
ATOM 840 O O . LEU A 1 106 ? -1.601 -4.850 -7.082 1.00 84.75 106 LEU A O 1
ATOM 844 N N . PHE A 1 107 ? -0.803 -3.041 -6.050 1.00 84.38 107 PHE A N 1
ATOM 845 C CA . PHE A 1 107 ? -1.940 -2.976 -5.134 1.00 84.38 107 PHE A CA 1
ATOM 846 C C . PHE A 1 107 ? -3.250 -2.675 -5.872 1.00 84.38 107 PHE A C 1
ATOM 848 O O . PHE A 1 107 ? -4.275 -3.267 -5.542 1.00 84.38 107 PHE A O 1
ATOM 855 N N . GLY A 1 108 ? -3.205 -1.822 -6.902 1.00 84.06 108 GLY A N 1
ATOM 856 C CA . GLY A 1 108 ? -4.369 -1.510 -7.734 1.00 84.06 108 GLY A CA 1
ATOM 857 C C . GLY A 1 108 ? -4.957 -2.745 -8.411 1.00 84.06 108 GLY A C 1
ATOM 858 O O . GLY A 1 108 ? -6.138 -3.022 -8.229 1.00 84.06 108 GLY A O 1
ATOM 859 N N . SER A 1 109 ? -4.124 -3.542 -9.090 1.00 85.38 109 SER A N 1
ATOM 860 C CA . SER A 1 109 ? -4.588 -4.758 -9.774 1.00 85.38 109 SER A CA 1
ATOM 861 C C . SER A 1 109 ? -5.160 -5.792 -8.804 1.00 85.38 109 SER A C 1
ATOM 863 O O . SER A 1 109 ? -6.084 -6.513 -9.139 1.00 85.38 109 SER A O 1
ATOM 865 N N . ILE A 1 110 ? -4.651 -5.850 -7.571 1.00 84.06 110 ILE A N 1
ATOM 866 C CA . ILE A 1 110 ? -5.171 -6.762 -6.545 1.00 84.06 110 ILE A CA 1
ATOM 867 C C . ILE A 1 110 ? -6.552 -6.337 -6.049 1.00 84.06 110 ILE A C 1
ATOM 869 O O . ILE A 1 110 ? -7.395 -7.194 -5.786 1.00 84.06 110 ILE A O 1
ATOM 873 N N . VAL A 1 111 ? -6.782 -5.031 -5.892 1.00 83.12 111 VAL A N 1
ATOM 874 C CA . VAL A 1 111 ? -8.106 -4.510 -5.531 1.00 83.12 111 VAL A CA 1
ATOM 875 C C . VAL A 1 111 ? -9.094 -4.728 -6.678 1.00 83.12 111 VAL A C 1
ATOM 877 O O . VAL A 1 111 ? -10.239 -5.088 -6.413 1.00 83.12 111 VAL A O 1
ATOM 880 N N . ASP A 1 112 ? -8.652 -4.567 -7.924 1.00 85.06 112 ASP A N 1
ATOM 881 C CA . ASP A 1 112 ? -9.475 -4.818 -9.109 1.00 85.06 112 ASP A CA 1
ATOM 882 C C . ASP A 1 112 ? -9.852 -6.304 -9.243 1.00 85.06 112 ASP A C 1
ATOM 884 O O . ASP A 1 112 ? -11.037 -6.638 -9.191 1.00 85.06 112 ASP A O 1
ATOM 888 N N . ASP A 1 113 ? -8.863 -7.209 -9.223 1.00 84.31 113 ASP A N 1
ATOM 889 C CA . ASP A 1 113 ? -9.068 -8.668 -9.202 1.00 84.31 113 ASP A CA 1
ATOM 890 C C . ASP A 1 113 ? -10.031 -9.087 -8.078 1.00 84.31 113 ASP A C 1
ATOM 892 O O . ASP A 1 113 ? -10.880 -9.971 -8.243 1.00 84.31 113 ASP A O 1
ATOM 896 N N . HIS A 1 114 ? -9.906 -8.454 -6.906 1.00 83.25 114 HIS A N 1
ATOM 897 C CA . HIS A 1 114 ? -10.809 -8.680 -5.787 1.00 83.25 114 HIS A CA 1
ATOM 898 C C . HIS A 1 114 ? -12.243 -8.262 -6.135 1.00 83.25 114 HIS A C 1
ATOM 900 O O . HIS A 1 114 ? -13.152 -9.082 -5.996 1.00 83.25 114 HIS A O 1
ATOM 906 N N . CYS A 1 115 ? -12.443 -7.033 -6.620 1.00 85.00 115 CYS A N 1
ATOM 907 C CA . CYS A 1 115 ? -13.757 -6.526 -7.014 1.00 85.00 115 CYS A CA 1
ATOM 908 C C . CYS A 1 115 ? -14.405 -7.399 -8.097 1.00 85.00 115 CYS A C 1
ATOM 910 O O . CYS A 1 115 ? -15.603 -7.679 -8.025 1.00 85.00 115 CYS A O 1
ATOM 912 N N . GLU A 1 116 ? -13.638 -7.868 -9.081 1.00 84.62 116 GLU A N 1
ATOM 913 C CA . GLU A 1 116 ? -14.145 -8.756 -10.129 1.00 84.62 116 GLU A CA 1
ATOM 914 C C . GLU A 1 116 ? -14.567 -10.124 -9.581 1.00 84.62 116 GLU A C 1
ATOM 916 O O . GLU A 1 116 ? -15.647 -10.633 -9.914 1.00 84.62 116 GLU A O 1
ATOM 921 N N . ALA A 1 117 ? -13.730 -10.717 -8.724 1.00 84.00 117 ALA A N 1
ATOM 922 C CA . ALA A 1 117 ? -13.953 -12.051 -8.181 1.00 84.00 117 ALA A CA 1
ATOM 923 C C . ALA A 1 117 ? -15.123 -12.107 -7.188 1.00 84.00 117 ALA A C 1
ATOM 925 O O . ALA A 1 117 ? -15.805 -13.133 -7.102 1.00 84.00 117 ALA A O 1
ATOM 926 N N . THR A 1 118 ? -15.342 -11.037 -6.421 1.00 82.88 118 THR A N 1
ATOM 927 C CA . THR A 1 118 ? -16.308 -11.008 -5.306 1.00 82.88 118 THR A CA 1
ATOM 928 C C . THR A 1 118 ? -17.547 -10.182 -5.618 1.00 82.88 118 THR A C 1
ATOM 930 O O . THR A 1 118 ? -18.575 -10.374 -4.972 1.00 82.88 118 THR A O 1
ATOM 933 N N . ARG A 1 119 ? -17.471 -9.302 -6.627 1.00 84.69 119 ARG A N 1
ATOM 934 C CA . ARG A 1 119 ? -18.463 -8.254 -6.919 1.00 84.69 119 ARG A CA 1
ATOM 935 C C . ARG A 1 119 ? -18.623 -7.231 -5.789 1.00 84.69 119 ARG A C 1
ATOM 937 O O . ARG A 1 119 ? -19.580 -6.457 -5.805 1.00 84.69 119 ARG A O 1
ATOM 944 N N . ASP A 1 120 ? -17.685 -7.189 -4.842 1.00 83.31 120 ASP A N 1
ATOM 945 C CA . ASP A 1 120 ? -17.657 -6.206 -3.761 1.00 83.31 120 ASP A CA 1
ATOM 946 C C . ASP A 1 120 ? -17.013 -4.894 -4.227 1.00 83.31 120 ASP A C 1
ATOM 948 O O . ASP A 1 120 ? -15.850 -4.579 -3.966 1.00 83.31 120 ASP A O 1
ATOM 952 N N . HIS A 1 121 ? -17.803 -4.105 -4.949 1.00 84.88 121 HIS A N 1
ATOM 953 C CA . HIS A 1 121 ? -17.376 -2.786 -5.404 1.00 84.88 121 HIS A CA 1
ATOM 954 C C . HIS A 1 121 ? -17.346 -1.733 -4.282 1.00 84.88 121 HIS A C 1
ATOM 956 O O . HIS A 1 121 ? -16.812 -0.642 -4.502 1.00 84.88 121 HIS A O 1
ATOM 962 N N . ASP A 1 122 ? -17.923 -2.008 -3.107 1.00 84.75 122 ASP A N 1
ATOM 963 C CA . ASP A 1 122 ? -17.880 -1.086 -1.969 1.00 84.75 122 ASP A CA 1
ATOM 964 C C . ASP A 1 122 ? -16.482 -1.066 -1.354 1.00 84.75 122 ASP A C 1
ATOM 966 O O . ASP A 1 122 ? -15.912 0.017 -1.186 1.00 84.75 122 ASP A O 1
ATOM 970 N N . THR A 1 123 ? -15.879 -2.242 -1.159 1.00 80.62 123 THR A N 1
ATOM 971 C CA . THR A 1 123 ? -14.474 -2.362 -0.739 1.00 80.62 123 THR A CA 1
ATOM 972 C C . THR A 1 123 ? -13.533 -1.686 -1.744 1.00 80.62 123 THR A C 1
ATOM 974 O O . THR A 1 123 ? -12.631 -0.938 -1.358 1.00 80.62 123 THR A O 1
ATOM 977 N N . GLY A 1 124 ? -13.776 -1.860 -3.048 1.00 83.00 124 GLY A N 1
ATOM 978 C CA . GLY A 1 124 ? -13.019 -1.165 -4.097 1.00 83.00 124 GLY A CA 1
ATOM 979 C C . GLY A 1 124 ? -13.092 0.361 -3.985 1.00 83.00 124 GLY A C 1
ATOM 980 O O . GLY A 1 124 ? -12.062 1.042 -3.998 1.00 83.00 124 GLY A O 1
ATOM 981 N N . ARG A 1 125 ? -14.301 0.914 -3.806 1.00 84.44 125 ARG A N 1
ATOM 982 C CA . ARG A 1 125 ? -14.508 2.361 -3.602 1.00 84.44 125 ARG A CA 1
ATOM 983 C C . ARG A 1 125 ? -13.808 2.872 -2.349 1.00 84.44 125 ARG A C 1
ATOM 985 O O . ARG A 1 125 ? -13.223 3.954 -2.368 1.00 84.44 125 ARG A O 1
ATOM 992 N N . GLU A 1 126 ? -13.862 2.100 -1.273 1.00 84.25 126 GLU A N 1
ATOM 993 C CA . GLU A 1 126 ? -13.241 2.439 0.000 1.00 84.25 126 GLU A CA 1
ATOM 994 C C . GLU A 1 126 ? -11.707 2.479 -0.087 1.00 84.25 126 GLU A C 1
ATOM 996 O O . GLU A 1 126 ? -11.068 3.367 0.486 1.00 84.25 126 GLU A O 1
ATOM 1001 N N . LEU A 1 127 ? -11.108 1.559 -0.844 1.00 84.69 127 LEU A N 1
ATOM 1002 C CA . LEU A 1 127 ? -9.657 1.463 -1.017 1.00 84.69 127 LEU A CA 1
ATOM 1003 C C . LEU A 1 127 ? -9.106 2.360 -2.131 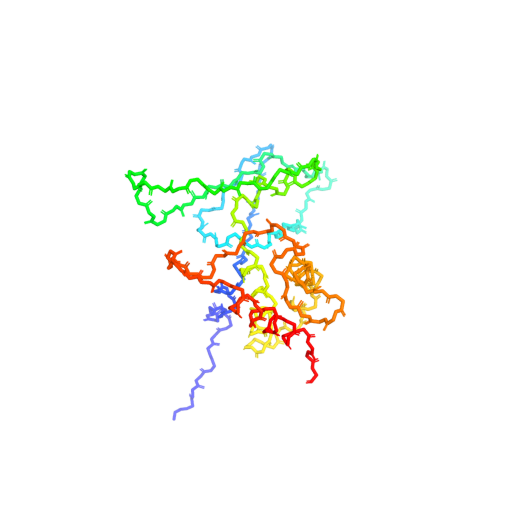1.00 84.69 127 LEU A C 1
ATOM 1005 O O . LEU A 1 127 ? -7.889 2.523 -2.230 1.00 84.69 127 LEU A O 1
ATOM 1009 N N . TRP A 1 128 ? -9.964 2.990 -2.932 1.00 84.56 128 TRP A N 1
ATOM 1010 C CA . TRP A 1 128 ? -9.563 3.759 -4.111 1.00 84.56 128 TRP A CA 1
ATOM 1011 C C . TRP A 1 128 ? -8.504 4.835 -3.832 1.00 84.56 128 TRP A C 1
ATOM 1013 O O . TRP A 1 128 ? -7.513 4.951 -4.551 1.00 84.56 128 TRP A O 1
ATOM 1023 N N . GLN A 1 129 ? -8.650 5.599 -2.745 1.00 81.19 129 GLN A N 1
ATOM 1024 C CA . GLN A 1 129 ? -7.663 6.629 -2.384 1.00 81.19 129 GLN A CA 1
ATOM 1025 C C . GLN A 1 129 ? -6.29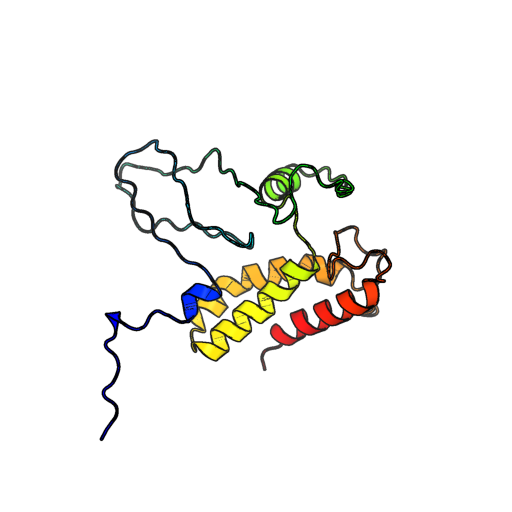1 6.035 -2.043 1.00 81.19 129 GLN A C 1
ATOM 1027 O O . GLN A 1 129 ? -5.250 6.643 -2.318 1.00 81.19 129 GLN A O 1
ATOM 1032 N N . THR A 1 130 ? -6.284 4.835 -1.472 1.00 83.69 130 THR A N 1
ATOM 1033 C CA . THR A 1 130 ? -5.071 4.081 -1.169 1.00 83.69 130 THR A CA 1
ATOM 1034 C C . THR A 1 130 ? -4.425 3.564 -2.449 1.00 83.69 130 THR A C 1
ATOM 1036 O O . THR A 1 130 ? -3.223 3.746 -2.627 1.00 83.69 130 THR A O 1
ATOM 1039 N N . VAL A 1 131 ? -5.220 3.015 -3.373 1.00 83.88 131 VAL A N 1
ATOM 1040 C CA . VAL A 1 131 ? -4.769 2.583 -4.705 1.00 83.88 131 VAL A CA 1
ATOM 1041 C C . VAL A 1 131 ? -4.108 3.740 -5.461 1.00 83.88 131 VAL A C 1
ATOM 1043 O O . VAL A 1 131 ? -2.949 3.633 -5.880 1.00 83.88 131 VAL A O 1
ATOM 1046 N N . LEU A 1 132 ? -4.775 4.895 -5.535 1.00 83.19 132 LEU A N 1
ATOM 1047 C CA . LEU A 1 132 ? -4.206 6.099 -6.144 1.00 83.19 132 LEU A CA 1
ATOM 1048 C C . LEU A 1 132 ? -2.901 6.519 -5.464 1.00 83.19 132 LEU A C 1
ATOM 1050 O O . LEU A 1 132 ? -1.929 6.856 -6.135 1.00 83.19 132 LEU A O 1
ATOM 1054 N N . SER A 1 133 ? -2.857 6.495 -4.131 1.00 81.50 133 SER A N 1
ATOM 1055 C CA . SER A 1 133 ? -1.663 6.892 -3.379 1.00 81.50 133 SER A CA 1
ATOM 1056 C C . SER A 1 133 ? -0.486 5.942 -3.600 1.00 81.50 133 SER A C 1
ATOM 1058 O O . SER A 1 133 ? 0.632 6.423 -3.771 1.00 81.50 133 SER A O 1
ATOM 1060 N N . SER A 1 134 ? -0.734 4.631 -3.673 1.00 81.38 134 SER A N 1
ATOM 1061 C CA . SER A 1 134 ? 0.291 3.621 -3.972 1.00 81.38 134 SER A CA 1
ATOM 1062 C C . SER A 1 134 ? 0.854 3.746 -5.394 1.00 81.38 134 SER A C 1
ATOM 1064 O O . SER A 1 134 ? 2.047 3.561 -5.614 1.00 81.38 134 SER A O 1
ATOM 1066 N N . THR A 1 135 ? 0.033 4.183 -6.353 1.00 83.81 135 THR A N 1
ATOM 1067 C CA . THR A 1 135 ? 0.442 4.306 -7.763 1.00 83.81 135 THR A CA 1
ATOM 1068 C C . THR A 1 135 ? 1.309 5.545 -8.028 1.00 83.81 135 THR A C 1
ATOM 1070 O O . THR A 1 135 ? 2.146 5.542 -8.931 1.00 83.81 135 THR A O 1
ATOM 1073 N N . LYS A 1 136 ? 1.187 6.605 -7.212 1.00 83.62 136 LYS A N 1
ATOM 1074 C CA . LYS A 1 136 ? 1.935 7.871 -7.387 1.00 83.62 136 LYS A CA 1
ATOM 1075 C C . LYS A 1 136 ? 3.451 7.685 -7.444 1.00 83.62 136 LYS A C 1
ATOM 1077 O O . LYS A 1 136 ? 4.107 8.343 -8.245 1.00 83.62 136 LYS A O 1
ATOM 1082 N N . ALA A 1 137 ? 4.006 6.804 -6.611 1.00 81.44 137 ALA A N 1
ATOM 1083 C CA . ALA A 1 137 ? 5.448 6.559 -6.583 1.00 81.44 137 ALA A CA 1
ATOM 1084 C C . ALA A 1 137 ? 5.952 5.945 -7.898 1.00 81.44 137 ALA A C 1
ATOM 1086 O O . ALA A 1 137 ? 7.034 6.287 -8.367 1.00 81.44 137 ALA A O 1
ATOM 1087 N N . ALA A 1 138 ? 5.152 5.075 -8.514 1.00 83.94 138 ALA A N 1
ATOM 1088 C CA . ALA A 1 138 ? 5.472 4.464 -9.796 1.00 83.94 138 ALA A CA 1
ATOM 1089 C C . ALA A 1 138 ? 5.315 5.469 -10.952 1.00 83.94 138 ALA A C 1
ATOM 1091 O O . ALA A 1 138 ? 6.169 5.535 -11.836 1.00 83.94 138 ALA A O 1
ATOM 1092 N N . LEU A 1 139 ? 4.290 6.328 -10.891 1.00 86.06 139 LEU A N 1
ATOM 1093 C CA . LEU A 1 139 ? 4.083 7.420 -11.848 1.00 86.06 139 LEU A CA 1
ATOM 1094 C C . LEU A 1 139 ? 5.189 8.479 -11.816 1.00 86.06 139 LEU A C 1
ATOM 1096 O O . LEU A 1 139 ? 5.462 9.085 -12.844 1.00 86.06 139 LEU A O 1
ATOM 1100 N N . ALA A 1 140 ? 5.870 8.672 -10.683 1.00 86.44 140 ALA A N 1
ATOM 1101 C CA . ALA A 1 140 ? 6.998 9.603 -10.581 1.00 86.44 140 ALA A CA 1
ATOM 1102 C C . ALA A 1 140 ? 8.188 9.230 -11.490 1.00 86.44 140 ALA A C 1
ATOM 1104 O O . ALA A 1 140 ? 9.062 10.060 -11.726 1.00 86.44 140 ALA A O 1
ATOM 1105 N N . TYR A 1 141 ? 8.228 8.000 -12.016 1.00 84.12 141 TYR A N 1
ATOM 1106 C CA . TYR A 1 141 ? 9.210 7.592 -13.022 1.00 84.12 141 TYR A CA 1
ATOM 1107 C C . TYR A 1 141 ? 8.813 7.953 -14.454 1.00 84.12 141 TYR A C 1
ATOM 1109 O O . TYR A 1 141 ? 9.641 7.828 -15.355 1.00 84.12 141 TYR A O 1
ATOM 1117 N N . ILE A 1 142 ? 7.569 8.364 -14.693 1.00 86.88 142 ILE A N 1
ATOM 1118 C CA . ILE A 1 142 ? 7.076 8.722 -16.020 1.00 86.88 142 ILE A CA 1
ATOM 1119 C C . ILE A 1 142 ? 7.340 10.210 -16.251 1.00 86.88 142 ILE A C 1
ATOM 1121 O O . ILE A 1 142 ? 6.855 11.063 -15.510 1.00 86.88 142 ILE A O 1
ATOM 1125 N N . GLY A 1 143 ? 8.151 10.521 -17.264 1.00 84.19 143 GLY A N 1
ATOM 1126 C CA . GLY A 1 143 ? 8.401 11.901 -17.678 1.00 84.19 143 GLY A CA 1
ATOM 1127 C C . GLY A 1 143 ? 7.195 12.525 -18.384 1.00 84.19 143 GLY A C 1
ATOM 1128 O O . GLY A 1 143 ? 6.232 11.838 -18.715 1.00 84.19 143 GLY A O 1
ATOM 1129 N N . GLU A 1 144 ? 7.273 13.822 -18.683 1.00 82.12 144 GLU A N 1
ATOM 1130 C CA . GLU A 1 144 ? 6.197 14.566 -19.368 1.00 82.12 144 GLU A CA 1
ATOM 1131 C C . GLU A 1 144 ? 5.820 13.967 -20.736 1.00 82.12 144 GLU A C 1
ATOM 1133 O O . GLU A 1 144 ? 4.666 14.027 -21.145 1.00 82.12 144 GLU A O 1
ATOM 1138 N N . GLU A 1 145 ? 6.770 13.306 -21.400 1.00 84.81 145 GLU A N 1
ATOM 1139 C CA . GLU A 1 145 ? 6.580 12.608 -22.680 1.00 84.81 145 GLU A CA 1
ATOM 1140 C C . GLU A 1 145 ? 5.850 11.254 -22.541 1.00 84.81 145 GLU A C 1
ATOM 1142 O O . GLU A 1 145 ? 5.714 10.512 -23.513 1.00 84.81 145 GLU A O 1
ATOM 1147 N N . GLY A 1 146 ? 5.446 10.867 -21.325 1.00 82.88 146 GLY A N 1
ATOM 1148 C CA . GLY A 1 146 ? 4.850 9.558 -21.043 1.00 82.88 146 GLY A CA 1
ATOM 1149 C C . GLY A 1 146 ? 5.857 8.401 -21.033 1.00 82.88 146 GLY A C 1
ATOM 1150 O O . GLY A 1 146 ? 5.463 7.240 -20.989 1.00 82.88 146 GLY A O 1
ATOM 1151 N N . ILE A 1 147 ? 7.159 8.696 -21.065 1.00 83.81 147 ILE A N 1
ATOM 1152 C CA . ILE A 1 147 ? 8.229 7.694 -21.133 1.00 83.81 147 ILE A CA 1
ATOM 1153 C C . ILE A 1 147 ? 8.814 7.453 -19.741 1.00 83.81 147 ILE A C 1
ATOM 1155 O O . ILE A 1 147 ? 9.150 8.396 -19.020 1.00 83.81 147 ILE A O 1
ATOM 1159 N N . PHE A 1 148 ? 8.993 6.180 -19.386 1.00 86.50 148 PHE A N 1
ATOM 1160 C CA . PHE A 1 148 ? 9.685 5.792 -18.162 1.00 86.50 148 PHE A CA 1
ATOM 1161 C C . PHE A 1 148 ? 11.155 6.214 -18.187 1.00 86.50 148 PHE A C 1
ATOM 1163 O O . PHE A 1 148 ? 11.917 5.852 -19.085 1.00 86.50 148 PHE A O 1
ATOM 1170 N N . SER A 1 149 ? 11.570 6.942 -17.155 1.00 83.50 149 SER A N 1
ATOM 1171 C CA . SER A 1 149 ? 12.936 7.398 -16.952 1.00 83.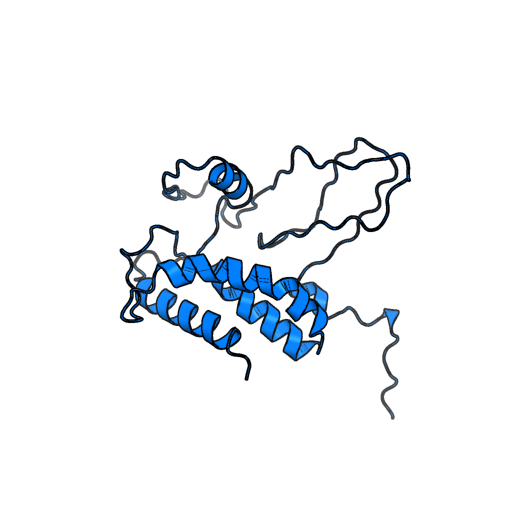50 149 SER A CA 1
ATOM 1172 C C . SER A 1 149 ? 13.418 7.018 -15.561 1.00 83.50 149 SER A C 1
ATOM 1174 O O . SER A 1 149 ? 12.953 7.532 -14.543 1.00 83.50 149 SER A O 1
ATOM 1176 N N . ARG A 1 150 ? 14.448 6.170 -15.510 1.00 77.44 150 ARG A N 1
ATOM 1177 C CA . ARG A 1 150 ? 15.106 5.766 -14.257 1.00 77.44 150 ARG A CA 1
ATOM 1178 C C . ARG A 1 150 ? 15.662 6.931 -13.434 1.00 77.44 150 ARG A C 1
ATOM 1180 O O . ARG A 1 150 ? 15.923 6.745 -12.254 1.00 77.44 150 ARG A O 1
ATOM 1187 N N . GLY A 1 151 ? 15.916 8.077 -14.070 1.00 75.12 151 GLY A N 1
ATOM 1188 C CA . GLY A 1 151 ? 16.488 9.264 -13.434 1.00 75.12 151 GLY A CA 1
ATOM 1189 C C . GLY A 1 151 ? 15.450 10.229 -12.863 1.00 75.12 151 GLY A C 1
ATOM 1190 O O . GLY A 1 151 ? 15.839 11.176 -12.189 1.00 75.12 151 GLY A O 1
ATO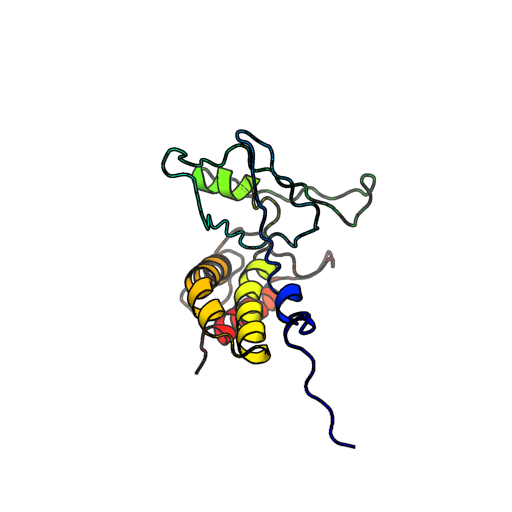M 1191 N N . ALA A 1 152 ? 14.157 10.012 -13.126 1.00 74.25 152 ALA A N 1
ATOM 1192 C CA . ALA A 1 152 ? 13.094 10.898 -12.655 1.00 74.25 152 ALA A CA 1
ATOM 1193 C C . ALA A 1 152 ? 12.813 10.749 -11.146 1.00 74.25 152 ALA A C 1
ATOM 1195 O O . ALA A 1 152 ? 12.400 11.709 -10.499 1.00 74.25 152 ALA A O 1
ATOM 1196 N N . TRP A 1 153 ? 13.094 9.575 -10.564 1.00 72.94 153 TRP A N 1
ATOM 1197 C CA . TRP A 1 153 ? 12.882 9.290 -9.143 1.00 72.94 153 TRP A CA 1
ATOM 1198 C C . TRP A 1 153 ? 13.888 8.256 -8.597 1.00 72.94 153 TRP A C 1
ATOM 1200 O O . TRP A 1 153 ? 14.481 7.493 -9.357 1.00 72.94 153 TRP A O 1
ATOM 1210 N N . SER A 1 154 ? 14.089 8.209 -7.273 1.00 67.38 154 SER A N 1
ATOM 1211 C CA . SER A 1 154 ? 15.135 7.407 -6.599 1.00 67.38 154 SER A CA 1
ATOM 1212 C C . SER A 1 154 ? 14.617 6.257 -5.717 1.00 67.38 154 SER A C 1
ATOM 1214 O O . SER A 1 154 ? 15.335 5.752 -4.854 1.00 67.38 154 SER A O 1
ATOM 1216 N N . GLY A 1 155 ? 13.376 5.818 -5.923 1.00 70.25 155 GLY A N 1
ATOM 1217 C CA . GLY A 1 155 ? 12.794 4.651 -5.249 1.00 70.25 155 GLY A CA 1
ATOM 1218 C C . GLY A 1 155 ? 13.453 3.312 -5.621 1.00 70.25 155 GLY A C 1
ATOM 1219 O O . GLY A 1 155 ? 14.104 3.169 -6.663 1.00 70.25 155 GLY A O 1
ATOM 1220 N N . TRP A 1 156 ? 13.276 2.308 -4.758 1.00 71.94 156 TRP A N 1
ATOM 1221 C CA . TRP A 1 156 ? 13.821 0.970 -4.982 1.00 71.94 156 TRP A CA 1
ATOM 1222 C C . TRP A 1 156 ? 12.901 0.140 -5.886 1.00 71.94 156 TRP A C 1
ATOM 1224 O O . TRP A 1 156 ? 11.716 -0.026 -5.602 1.00 71.94 156 TRP A O 1
ATOM 1234 N N . LYS A 1 157 ? 13.479 -0.390 -6.967 1.00 76.31 157 LYS A N 1
ATOM 1235 C CA . LYS A 1 157 ? 12.877 -1.340 -7.909 1.00 76.31 157 LYS A CA 1
ATOM 1236 C C . LYS A 1 157 ? 13.413 -2.740 -7.612 1.00 76.31 157 LYS A C 1
ATOM 1238 O O . LYS A 1 157 ? 14.628 -2.935 -7.715 1.00 76.31 157 LYS A O 1
ATOM 1243 N N . PHE A 1 158 ? 12.556 -3.692 -7.264 1.00 79.44 158 PHE A N 1
ATOM 1244 C CA . PHE A 1 158 ? 12.977 -5.069 -7.000 1.00 79.44 158 PHE A CA 1
ATOM 1245 C C . PHE A 1 158 ? 12.823 -5.963 -8.227 1.00 79.44 158 PHE A C 1
ATOM 1247 O O . PHE A 1 158 ? 13.845 -6.373 -8.781 1.00 79.44 158 PHE A O 1
ATOM 1254 N N . LEU A 1 159 ? 11.589 -6.182 -8.690 1.00 80.88 159 LEU A N 1
ATOM 1255 C CA . LEU A 1 159 ? 11.161 -7.112 -9.747 1.00 80.88 159 LEU A CA 1
ATOM 1256 C C . LEU A 1 159 ? 11.559 -8.578 -9.521 1.00 80.88 159 LEU A C 1
ATOM 1258 O O . LEU A 1 159 ? 10.690 -9.438 -9.424 1.00 80.88 159 LEU A O 1
ATOM 1262 N N . ASP A 1 160 ? 12.858 -8.864 -9.468 1.00 81.88 160 ASP A N 1
ATOM 1263 C CA . ASP A 1 160 ? 13.414 -10.208 -9.344 1.00 81.88 160 ASP A CA 1
ATOM 1264 C C . ASP A 1 160 ? 14.783 -10.180 -8.634 1.00 81.88 160 ASP A C 1
ATOM 1266 O O . ASP A 1 160 ? 15.524 -9.186 -8.644 1.00 81.88 160 ASP A O 1
ATOM 1270 N N . TRP A 1 161 ? 15.146 -11.328 -8.071 1.00 77.12 161 TRP A N 1
ATOM 1271 C CA . TRP A 1 161 ? 16.429 -11.636 -7.445 1.00 77.12 161 TRP A CA 1
ATOM 1272 C C . TRP A 1 161 ? 17.594 -11.766 -8.443 1.00 77.12 161 TRP A C 1
ATOM 1274 O O . TRP A 1 161 ? 18.737 -11.994 -8.039 1.00 77.12 161 TRP A O 1
ATOM 1284 N N . ALA A 1 162 ? 17.346 -11.613 -9.745 1.00 79.56 162 ALA A N 1
ATOM 1285 C CA . ALA A 1 162 ? 18.385 -11.608 -10.767 1.00 79.56 162 ALA A CA 1
ATOM 1286 C C . ALA A 1 162 ? 19.307 -10.374 -10.628 1.00 79.56 162 ALA A C 1
ATOM 1288 O O . ALA A 1 162 ? 18.883 -9.220 -10.745 1.00 79.56 162 ALA A O 1
ATOM 1289 N N . LYS A 1 163 ? 20.602 -10.618 -10.375 1.00 73.62 163 LYS A N 1
ATOM 1290 C CA . LYS A 1 163 ? 21.593 -9.564 -10.079 1.00 73.62 163 LYS A CA 1
ATOM 1291 C C . LYS A 1 163 ? 21.817 -8.600 -11.245 1.00 73.62 163 LYS A C 1
ATOM 1293 O O . LYS A 1 163 ? 21.833 -7.393 -11.042 1.00 73.62 163 LYS A O 1
ATOM 1298 N N . GLU A 1 164 ? 21.946 -9.134 -12.454 1.00 84.31 164 GLU A N 1
ATOM 1299 C CA . GLU A 1 164 ? 22.263 -8.367 -13.669 1.00 84.31 164 GLU A CA 1
ATOM 1300 C C . GLU A 1 164 ? 21.011 -7.901 -14.428 1.00 84.31 164 GLU A C 1
ATOM 1302 O O . GLU A 1 164 ? 21.101 -7.439 -15.563 1.00 84.31 164 GLU A O 1
ATOM 1307 N N . LEU A 1 165 ? 19.829 -8.030 -13.818 1.00 81.00 165 LEU A N 1
ATOM 1308 C CA . LEU A 1 165 ? 18.579 -7.656 -14.461 1.00 81.00 165 LEU A CA 1
ATOM 1309 C C . LEU A 1 165 ? 18.475 -6.136 -14.601 1.00 81.00 165 LEU A C 1
ATOM 1311 O O . LEU A 1 165 ? 18.446 -5.407 -13.603 1.00 81.00 165 LEU A O 1
ATOM 1315 N N . ASP A 1 166 ? 18.341 -5.675 -15.844 1.00 84.19 166 ASP A N 1
ATOM 1316 C CA . ASP A 1 166 ? 17.811 -4.346 -16.107 1.00 84.19 166 ASP A CA 1
ATOM 1317 C C . ASP A 1 166 ? 16.317 -4.321 -15.768 1.00 84.19 166 ASP A C 1
ATOM 1319 O O . ASP A 1 166 ? 15.508 -5.074 -16.311 1.00 84.19 166 ASP A O 1
ATOM 1323 N N . ARG A 1 167 ? 15.966 -3.458 -14.819 1.00 85.00 167 ARG A N 1
ATOM 1324 C CA . ARG A 1 167 ? 14.630 -3.380 -14.226 1.00 85.00 167 ARG A CA 1
ATOM 1325 C C . ARG A 1 167 ? 13.753 -2.345 -14.917 1.00 85.00 167 ARG A C 1
ATOM 1327 O O . ARG A 1 167 ? 12.562 -2.291 -14.633 1.00 85.00 167 ARG A O 1
ATOM 1334 N N . ASP A 1 168 ? 14.308 -1.524 -15.804 1.00 85.75 168 ASP A N 1
ATOM 1335 C CA . ASP A 1 168 ? 13.596 -0.369 -16.354 1.00 85.75 168 ASP A CA 1
ATOM 1336 C C . ASP A 1 168 ? 12.434 -0.791 -17.261 1.00 85.75 168 ASP A C 1
ATOM 1338 O O . ASP A 1 168 ? 11.307 -0.332 -17.073 1.00 85.75 168 ASP A O 1
ATOM 1342 N N . ALA A 1 169 ? 12.666 -1.739 -18.174 1.00 86.56 169 ALA A N 1
ATOM 1343 C CA . ALA A 1 169 ? 11.611 -2.265 -19.041 1.00 86.56 169 ALA A CA 1
ATOM 1344 C C . ALA A 1 169 ? 10.498 -2.975 -18.245 1.00 86.56 169 ALA A C 1
ATOM 1346 O O . ALA A 1 169 ? 9.314 -2.773 -18.515 1.00 86.56 169 ALA A O 1
ATOM 1347 N N . GLY A 1 170 ? 10.871 -3.770 -17.236 1.00 88.19 170 GLY A N 1
ATOM 1348 C CA . GLY A 1 170 ? 9.910 -4.465 -16.376 1.00 88.19 170 GLY A CA 1
ATOM 1349 C C . GLY A 1 170 ? 9.082 -3.501 -15.525 1.00 88.19 170 GLY A C 1
ATOM 1350 O O . GLY A 1 170 ? 7.866 -3.655 -15.425 1.00 88.19 170 GLY A O 1
ATOM 1351 N N . MET A 1 171 ? 9.714 -2.459 -14.979 1.00 88.25 171 MET A N 1
ATOM 1352 C CA . MET A 1 171 ? 9.011 -1.416 -14.234 1.00 88.25 171 MET A CA 1
ATOM 1353 C C . MET A 1 171 ? 8.054 -0.639 -15.121 1.00 88.25 171 MET A C 1
ATOM 1355 O O . MET A 1 171 ? 6.947 -0.338 -14.688 1.00 88.25 171 MET A O 1
ATOM 1359 N N . TYR A 1 172 ? 8.446 -0.337 -16.359 1.00 89.88 172 TYR A N 1
ATOM 1360 C CA . TYR A 1 172 ? 7.549 0.342 -17.282 1.00 89.88 172 TYR A CA 1
ATOM 1361 C C . TYR A 1 172 ? 6.305 -0.503 -17.581 1.00 89.88 172 TYR A C 1
ATOM 1363 O O . TYR A 1 172 ? 5.188 0.007 -17.516 1.00 89.88 172 TYR A O 1
ATOM 1371 N N . GLY A 1 173 ? 6.484 -1.811 -17.797 1.00 89.19 173 GLY A N 1
ATOM 1372 C CA . GLY A 1 173 ? 5.371 -2.753 -17.931 1.00 89.19 173 GLY A CA 1
ATOM 1373 C C . GLY A 1 173 ? 4.462 -2.790 -16.698 1.00 89.19 173 GLY A C 1
ATOM 1374 O O . GLY A 1 173 ? 3.243 -2.770 -16.844 1.00 89.19 173 GLY A O 1
ATOM 1375 N N . LEU A 1 174 ? 5.032 -2.775 -15.488 1.00 88.75 174 LEU A N 1
ATOM 1376 C CA . LEU A 1 174 ? 4.255 -2.720 -14.244 1.00 88.75 174 LEU A CA 1
ATOM 1377 C C . LEU A 1 174 ? 3.488 -1.410 -14.067 1.00 88.75 174 LEU A C 1
ATOM 1379 O O . LEU A 1 174 ? 2.360 -1.437 -13.585 1.00 88.75 174 LEU A O 1
ATOM 1383 N N . VAL A 1 175 ? 4.070 -0.275 -14.458 1.00 88.31 175 VAL A N 1
ATOM 1384 C CA . VAL A 1 175 ? 3.372 1.017 -14.425 1.00 88.31 175 VAL A CA 1
ATOM 1385 C C . VAL A 1 175 ? 2.176 0.988 -15.372 1.00 88.31 175 VAL A C 1
ATOM 1387 O O . VAL A 1 175 ? 1.083 1.369 -14.969 1.00 88.31 175 VAL A O 1
ATOM 1390 N N . ILE A 1 176 ? 2.357 0.478 -16.594 1.00 88.69 176 ILE A N 1
ATOM 1391 C CA . ILE A 1 176 ? 1.262 0.327 -17.561 1.00 88.69 176 ILE A CA 1
ATOM 1392 C C . ILE A 1 176 ? 0.176 -0.597 -17.004 1.00 88.69 176 ILE A C 1
ATOM 1394 O O . ILE A 1 176 ? -0.994 -0.236 -17.048 1.00 88.69 176 ILE A O 1
ATOM 1398 N N . LEU A 1 177 ? 0.550 -1.753 -16.445 1.00 86.44 177 LEU A N 1
ATOM 1399 C CA . LEU A 1 177 ? -0.395 -2.687 -15.827 1.00 86.44 177 LEU A CA 1
ATOM 1400 C C . LEU A 1 177 ? -1.180 -2.025 -14.687 1.00 86.44 177 LEU A C 1
ATOM 1402 O O . LEU A 1 177 ? -2.400 -2.149 -14.625 1.00 86.44 177 LEU A O 1
ATOM 1406 N N . GLY A 1 178 ? -0.480 -1.310 -13.804 1.00 83.38 178 GLY A N 1
ATOM 1407 C CA . GLY A 1 178 ? -1.089 -0.620 -12.675 1.00 83.38 178 GLY A CA 1
ATOM 1408 C C . GLY A 1 178 ? -2.084 0.441 -13.116 1.00 83.38 178 GLY A C 1
ATOM 1409 O O . GLY A 1 178 ? -3.182 0.477 -12.581 1.00 83.38 178 GLY A O 1
ATOM 1410 N N . ILE A 1 179 ? -1.727 1.261 -14.112 1.00 82.69 179 ILE A N 1
ATOM 1411 C CA . ILE A 1 179 ? -2.613 2.296 -14.666 1.00 82.69 179 ILE A CA 1
ATOM 1412 C C . ILE A 1 179 ? -3.790 1.674 -15.422 1.00 82.69 179 ILE A C 1
ATOM 1414 O O . ILE A 1 179 ? -4.910 2.142 -15.264 1.00 82.69 179 ILE A O 1
ATOM 1418 N N . ALA A 1 180 ? -3.573 0.607 -16.195 1.00 81.12 180 ALA A N 1
ATOM 1419 C CA . ALA A 1 180 ? -4.649 -0.071 -16.918 1.00 81.12 180 ALA A CA 1
ATOM 1420 C C . ALA A 1 180 ? -5.737 -0.593 -15.964 1.00 81.12 180 ALA A C 1
ATOM 1422 O O . ALA A 1 180 ? -6.918 -0.494 -16.280 1.00 81.12 180 ALA A O 1
ATOM 1423 N N . GLY A 1 181 ? -5.354 -1.064 -14.771 1.00 69.69 181 GLY A N 1
ATOM 1424 C CA . GLY A 1 181 ? -6.305 -1.430 -13.713 1.00 69.69 181 GLY A CA 1
ATOM 1425 C C . GLY A 1 181 ? -7.044 -0.241 -13.074 1.00 69.69 181 GLY A C 1
ATOM 1426 O O . GLY A 1 181 ? -8.014 -0.442 -12.352 1.00 69.69 181 GLY A O 1
ATOM 1427 N N . LEU A 1 182 ? -6.612 1.004 -13.312 1.00 71.25 182 LEU A N 1
ATOM 1428 C CA . LEU A 1 182 ? -7.306 2.221 -12.862 1.00 71.25 182 LEU A CA 1
ATOM 1429 C C . LEU A 1 182 ? -8.311 2.747 -13.889 1.00 71.25 182 LEU A C 1
ATOM 1431 O O . LEU A 1 182 ? -9.240 3.457 -13.507 1.00 71.25 182 LEU A O 1
ATOM 1435 N N . ASP A 1 183 ? -8.126 2.414 -15.166 1.00 65.12 183 ASP A N 1
ATOM 1436 C CA . ASP A 1 183 ? -8.924 2.925 -16.287 1.00 65.12 183 ASP A CA 1
ATOM 1437 C C . ASP A 1 183 ? -10.285 2.228 -16.444 1.00 65.12 183 ASP A C 1
ATOM 1439 O O . ASP A 1 183 ? -10.964 2.471 -17.440 1.00 65.12 183 ASP A O 1
ATOM 1443 N N . GLY A 1 184 ? -10.701 1.415 -15.458 1.00 54.81 184 GLY A N 1
ATOM 1444 C CA . GLY A 1 184 ? -11.946 0.638 -15.412 1.00 54.81 184 GLY A CA 1
ATOM 1445 C C . GLY A 1 184 ? -13.135 1.285 -16.133 1.00 54.81 184 GLY A C 1
ATOM 1446 O O . GLY A 1 184 ? -13.931 2.011 -15.530 1.00 54.81 184 GLY A O 1
ATOM 1447 N N . THR A 1 185 ? -13.236 0.977 -17.429 1.00 41.78 185 THR A N 1
ATOM 1448 C CA . THR A 1 185 ? -14.330 1.242 -18.369 1.00 41.78 185 THR A CA 1
ATOM 1449 C C . THR A 1 185 ? -14.443 0.075 -19.334 1.00 41.78 185 THR A C 1
ATOM 1451 O O . THR A 1 185 ? -13.397 -0.402 -19.829 1.00 41.78 185 THR A O 1
#

Foldseek 3Di:
DDDDDDDPVPCPPPLCVLPPDDDDDDPDPPDDDDDPDDDPQADDDDDDPDDDPPDDDDDDDDADDDDDPDDPPDDDDDDPDDDDDDPVVVVVCRSCVDPALLVLLCNLVSLLVSCVVPVPVVSVVVCVVSLVVSLVQLCQQQDPVRAGHPPSDDGHHPQDPDPPDDCRVVSSVSSVVSVVSVVPD

pLDDT: mean 71.32, std 16.33, range [34.88, 89.88]

Organism: Verticillium dahliae (NCBI:txid27337)